Protein AF-A0A3B0IZT1-F1 (afdb_monomer_lite)

Foldseek 3Di:
DPQLCPVVVVLVVVVCCVVVPPPDPVVCPDVVNVVVVVVLSVQLVVLSVCDDSDPPDDCLVSQLSVQQVVCVVVVADAADPLVSSVQSVQLPPVGVPDCQPDPPHPLQVLLVVLQKGKDFDDKDWDWHHNDNFKIKIKIKTKIFIDRNVCRVDTPDIKIKMWIWMWGDDVPDNDIDIGPTDIAIGDDPSQQVRDDDPDGSRVVVVLVVVVLCVLVVDDDDHDDPDDDDDDHDDPPPPDDHDDPPVPPPDDD

Structure (mmCIF, N/CA/C/O backbone):
data_AF-A0A3B0IZT1-F1
#
_entry.id   AF-A0A3B0IZT1-F1
#
loop_
_atom_site.group_PDB
_atom_site.id
_atom_site.type_symbol
_atom_site.label_atom_id
_atom_site.label_alt_id
_atom_site.label_comp_id
_atom_site.label_asym_id
_atom_site.label_entity_id
_atom_site.label_seq_id
_atom_site.pdbx_PDB_ins_code
_atom_site.Cartn_x
_atom_site.Cartn_y
_atom_site.Cartn_z
_atom_site.occupancy
_atom_site.B_iso_or_equiv
_atom_site.auth_seq_id
_atom_site.auth_comp_id
_atom_site.auth_asym_id
_atom_site.auth_atom_id
_atom_site.pdbx_PDB_model_num
ATOM 1 N N . MET A 1 1 ? 5.686 -12.398 36.129 1.00 34.62 1 MET A N 1
ATOM 2 C CA . MET A 1 1 ? 5.227 -10.996 36.298 1.00 34.62 1 MET A CA 1
ATOM 3 C C . MET A 1 1 ? 6.168 -9.990 35.600 1.00 34.62 1 MET A C 1
ATOM 5 O O . MET A 1 1 ? 6.359 -8.896 36.107 1.00 34.62 1 MET A O 1
ATOM 9 N N . GLY A 1 2 ? 6.773 -10.337 34.448 1.00 36.88 2 GLY A N 1
ATOM 10 C CA . GLY A 1 2 ? 7.928 -9.601 33.891 1.00 36.88 2 GLY A CA 1
ATOM 11 C C . GLY A 1 2 ? 7.803 -9.082 32.452 1.00 36.88 2 GLY A C 1
ATOM 12 O O . GLY A 1 2 ? 8.697 -8.373 32.012 1.00 36.88 2 GLY A O 1
ATOM 13 N N . LEU A 1 3 ? 6.719 -9.386 31.731 1.00 36.53 3 LEU A N 1
ATOM 14 C CA . LEU A 1 3 ? 6.632 -9.121 30.284 1.00 36.53 3 LEU A CA 1
ATOM 15 C C . LEU A 1 3 ? 5.794 -7.891 29.898 1.00 36.53 3 LEU A C 1
ATOM 17 O O . LEU A 1 3 ? 6.127 -7.223 28.930 1.00 36.53 3 LEU A O 1
ATOM 21 N N . ILE A 1 4 ? 4.829 -7.480 30.737 1.00 41.94 4 ILE A N 1
ATOM 22 C CA . ILE A 1 4 ? 4.108 -6.185 30.610 1.00 41.94 4 ILE A CA 1
ATOM 23 C C . ILE A 1 4 ? 5.098 -4.997 30.562 1.00 41.94 4 ILE A C 1
ATOM 25 O O . ILE A 1 4 ? 4.792 -3.906 30.093 1.00 41.94 4 ILE A O 1
ATOM 29 N N . ASN A 1 5 ? 6.315 -5.224 31.056 1.00 51.00 5 ASN A N 1
ATOM 30 C CA . ASN A 1 5 ? 7.348 -4.230 31.260 1.00 51.00 5 ASN A CA 1
ATOM 31 C C . ASN A 1 5 ? 8.347 -4.117 30.092 1.00 51.00 5 ASN A C 1
ATOM 33 O O . ASN A 1 5 ? 9.283 -3.346 30.241 1.00 51.00 5 ASN A O 1
ATOM 37 N N . LYS A 1 6 ? 8.242 -4.885 28.993 1.00 54.09 6 LYS A N 1
ATOM 38 C CA . LYS A 1 6 ? 9.168 -4.770 27.840 1.00 54.09 6 LYS A CA 1
ATOM 39 C C . LYS A 1 6 ? 8.606 -3.824 26.774 1.00 54.09 6 LYS A C 1
ATOM 41 O O . LYS A 1 6 ? 9.246 -2.827 26.468 1.00 54.09 6 LYS A O 1
ATOM 46 N N . ASP A 1 7 ? 7.370 -4.040 26.338 1.00 55.50 7 ASP A N 1
ATOM 47 C CA . ASP A 1 7 ? 6.771 -3.260 25.242 1.00 55.50 7 ASP A CA 1
ATOM 48 C C . ASP A 1 7 ? 6.355 -1.852 25.679 1.00 55.50 7 ASP A C 1
ATOM 50 O O . ASP A 1 7 ? 6.573 -0.880 24.958 1.00 55.50 7 ASP A O 1
ATOM 54 N N . LYS A 1 8 ? 5.869 -1.703 26.921 1.00 58.97 8 LYS A N 1
ATOM 55 C CA . LYS A 1 8 ? 5.685 -0.380 27.532 1.00 58.97 8 LYS A CA 1
ATOM 56 C C . LYS A 1 8 ? 7.017 0.364 27.671 1.00 58.97 8 LYS A C 1
ATOM 58 O O . LYS A 1 8 ? 7.061 1.559 27.418 1.00 58.97 8 LYS A O 1
ATOM 63 N N . LYS A 1 9 ? 8.107 -0.339 28.012 1.00 63.09 9 LYS A N 1
ATOM 64 C CA . LYS A 1 9 ? 9.447 0.265 28.076 1.00 63.09 9 LYS A CA 1
ATOM 65 C C . LYS A 1 9 ? 9.971 0.663 26.704 1.00 63.09 9 LYS A C 1
ATOM 67 O O . LYS A 1 9 ? 10.661 1.669 26.637 1.00 63.09 9 LYS A O 1
ATOM 72 N N . GLU A 1 10 ? 9.664 -0.075 25.639 1.00 63.69 10 GLU A N 1
ATOM 73 C CA . GLU A 1 10 ? 10.002 0.344 24.273 1.00 63.69 10 GLU A CA 1
ATOM 74 C C . GLU A 1 10 ? 9.161 1.556 23.839 1.00 63.69 10 GLU A C 1
ATOM 76 O O . GLU A 1 10 ? 9.723 2.493 23.289 1.00 63.69 10 GLU A O 1
ATOM 81 N N . PHE A 1 11 ? 7.871 1.637 24.191 1.00 62.12 11 PHE A N 1
ATOM 82 C CA . PHE A 1 11 ? 7.070 2.861 23.998 1.00 62.12 11 PHE A CA 1
ATOM 83 C C . PHE A 1 11 ? 7.637 4.058 24.776 1.00 62.12 11 PHE A C 1
ATOM 85 O O . PHE A 1 11 ? 7.849 5.130 24.207 1.00 62.12 11 PHE A O 1
ATOM 92 N N . ASP A 1 12 ? 7.940 3.866 26.063 1.00 66.62 12 ASP A N 1
ATOM 93 C CA . ASP A 1 12 ? 8.546 4.882 26.929 1.00 66.62 12 ASP A CA 1
ATOM 94 C C . ASP A 1 12 ? 9.953 5.279 26.428 1.00 66.62 12 ASP A C 1
ATOM 96 O O . ASP A 1 12 ? 10.383 6.421 26.602 1.00 66.62 12 ASP A O 1
ATOM 100 N N . LYS A 1 13 ? 10.680 4.355 25.787 1.00 69.88 13 LYS A N 1
ATOM 101 C CA . LYS A 1 13 ? 11.996 4.587 25.182 1.00 69.88 13 LYS A CA 1
ATOM 102 C C . LYS A 1 13 ? 11.890 5.321 23.853 1.00 69.88 13 LYS A C 1
ATOM 104 O O . LYS A 1 13 ? 12.626 6.279 23.686 1.00 69.88 13 LYS A O 1
ATOM 109 N N . VAL A 1 14 ? 10.953 4.975 22.967 1.00 63.81 14 VAL A N 1
ATOM 110 C CA . VAL A 1 14 ? 10.639 5.756 21.756 1.00 63.81 14 VAL A CA 1
ATOM 111 C C . VAL A 1 14 ? 10.230 7.175 22.147 1.00 63.81 14 VAL A C 1
ATOM 113 O O . VAL A 1 14 ? 10.702 8.140 21.552 1.00 63.81 14 VAL A O 1
ATOM 116 N N . TRP A 1 15 ? 9.429 7.330 23.204 1.00 63.66 15 TRP A N 1
ATOM 117 C CA . TRP A 1 15 ? 9.089 8.632 23.772 1.00 63.66 15 TRP A CA 1
ATOM 118 C C . TRP A 1 15 ? 10.312 9.376 24.303 1.00 63.66 15 TRP A C 1
ATOM 120 O O . TRP A 1 15 ? 10.532 10.533 23.947 1.00 63.66 15 TRP A O 1
ATOM 130 N N . ALA A 1 16 ? 11.144 8.728 25.121 1.00 64.62 16 ALA A N 1
ATOM 131 C CA . ALA A 1 16 ? 12.368 9.327 25.640 1.00 64.62 16 ALA A CA 1
ATOM 132 C C . ALA A 1 16 ? 13.339 9.699 24.509 1.00 64.62 16 ALA A C 1
ATOM 134 O O . ALA A 1 16 ? 13.916 10.781 24.540 1.00 64.62 16 ALA A O 1
ATOM 135 N N . GLU A 1 17 ? 13.479 8.858 23.491 1.00 65.25 17 GLU A N 1
ATOM 136 C CA . GLU A 1 17 ? 14.324 9.094 22.330 1.00 65.25 17 GLU A CA 1
ATOM 137 C C . GLU A 1 17 ? 13.762 10.204 21.445 1.00 65.25 17 GLU A C 1
ATOM 139 O O . GLU A 1 17 ? 14.543 11.033 21.009 1.00 65.25 17 GLU A O 1
ATOM 144 N N . HIS A 1 18 ? 12.455 10.325 21.201 1.00 58.56 18 HIS A N 1
ATOM 145 C CA . HIS A 1 18 ? 11.918 11.410 20.365 1.00 58.56 18 HIS A CA 1
ATOM 146 C C . HIS A 1 18 ? 11.766 12.743 21.105 1.00 58.56 18 HIS A C 1
ATOM 148 O O . HIS A 1 18 ? 12.113 13.798 20.562 1.00 58.56 18 HIS A O 1
ATOM 154 N N . TYR A 1 19 ? 11.309 12.711 22.357 1.00 55.31 19 TYR A N 1
ATOM 155 C CA . TYR A 1 19 ? 11.142 13.905 23.181 1.00 55.31 19 TYR A CA 1
ATOM 156 C C . TYR A 1 19 ? 12.495 14.450 23.668 1.00 55.31 19 TYR A C 1
ATOM 158 O O . TYR A 1 19 ? 12.695 15.666 23.671 1.00 55.31 19 TYR A O 1
ATOM 166 N N . LYS A 1 20 ? 13.462 13.574 24.006 1.00 58.78 20 LYS A N 1
ATOM 167 C CA . LYS A 1 20 ? 14.782 13.962 24.543 1.00 58.78 20 LYS A CA 1
ATOM 168 C C . LYS A 1 20 ? 15.965 13.827 23.568 1.00 58.78 20 LYS A C 1
ATOM 170 O O . LYS A 1 20 ? 17.065 14.187 23.973 1.00 58.78 20 LYS A O 1
ATOM 175 N N . ASN A 1 21 ? 15.812 13.371 22.310 1.00 53.44 21 ASN A N 1
ATOM 176 C CA . ASN A 1 21 ? 16.967 13.333 21.386 1.00 53.44 21 ASN A CA 1
ATOM 177 C C . ASN A 1 21 ? 17.505 14.730 21.081 1.00 53.44 21 ASN A C 1
ATOM 179 O O . ASN A 1 21 ? 16.827 15.530 20.438 1.00 53.44 21 ASN A O 1
ATOM 183 N N . GLU A 1 22 ? 18.778 14.955 21.371 1.00 51.66 22 GLU A N 1
ATOM 184 C CA . GLU A 1 22 ? 19.560 16.100 20.886 1.00 51.66 22 GLU A CA 1
ATOM 185 C C . GLU A 1 22 ? 19.845 16.031 19.369 1.00 51.66 22 GLU A C 1
ATOM 187 O O . GLU A 1 22 ? 20.319 16.994 18.778 1.00 51.66 22 GLU A O 1
ATOM 192 N N . LYS A 1 23 ? 19.552 14.897 18.710 1.00 55.28 23 LYS A N 1
ATOM 193 C CA . LYS A 1 23 ? 19.867 14.656 17.287 1.00 55.28 23 LYS A CA 1
ATOM 194 C C . LYS A 1 23 ? 18.829 15.170 16.286 1.00 55.28 23 LYS A C 1
ATOM 196 O O . LYS A 1 23 ? 19.125 15.245 15.096 1.00 55.28 23 LYS A O 1
ATOM 201 N N . THR A 1 24 ? 17.609 15.490 16.719 1.00 55.47 24 THR A N 1
ATOM 202 C CA . THR A 1 24 ? 16.605 16.101 15.834 1.00 55.47 24 THR A CA 1
ATOM 203 C C . THR A 1 24 ? 16.850 17.609 15.798 1.00 55.47 24 THR A C 1
ATOM 205 O O . THR A 1 24 ? 16.783 18.224 16.860 1.00 55.47 24 THR A O 1
ATOM 208 N N . PRO A 1 25 ? 17.097 18.222 14.627 1.00 58.66 25 PRO A N 1
ATOM 209 C CA . PRO A 1 25 ? 17.360 19.655 14.546 1.00 58.66 25 PRO A CA 1
ATOM 210 C C . PRO A 1 25 ? 16.230 20.485 15.171 1.00 58.66 25 PRO A C 1
ATOM 212 O O . PRO A 1 25 ? 15.060 20.259 14.854 1.00 58.66 25 PRO A O 1
ATOM 215 N N . ASP A 1 26 ? 16.571 21.472 16.004 1.00 53.53 26 ASP A N 1
ATOM 216 C CA . ASP A 1 26 ? 15.606 22.279 16.774 1.00 53.53 26 ASP A CA 1
ATOM 217 C C . ASP A 1 26 ? 14.526 22.950 15.911 1.00 53.53 26 ASP A C 1
ATOM 219 O O . ASP A 1 26 ? 13.375 23.071 16.330 1.00 53.53 26 ASP A O 1
ATOM 223 N N . HIS A 1 27 ? 14.845 23.293 14.659 1.00 56.38 27 HIS A N 1
ATOM 224 C CA . HIS A 1 27 ? 13.892 23.880 13.712 1.00 56.38 27 HIS A CA 1
ATOM 225 C C . HIS A 1 27 ? 12.739 22.937 13.311 1.00 56.38 27 HIS A C 1
ATOM 227 O O . HIS A 1 27 ? 11.731 23.404 12.786 1.00 56.38 27 HIS A O 1
ATOM 233 N N . LYS A 1 28 ? 1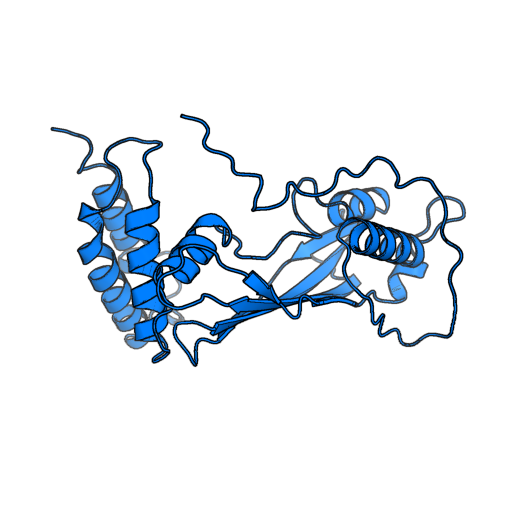2.861 21.622 13.557 1.00 54.84 28 LYS A N 1
ATOM 234 C CA . LYS A 1 28 ? 11.798 20.622 13.337 1.00 54.84 28 LYS A CA 1
ATOM 235 C C . LYS A 1 28 ? 10.978 20.320 14.598 1.00 54.84 28 LYS A C 1
ATOM 237 O O . LYS A 1 28 ? 9.949 19.661 14.504 1.00 54.84 28 LYS A O 1
ATOM 242 N N . LYS A 1 29 ? 11.396 20.813 15.768 1.00 61.22 29 LYS A N 1
ATOM 243 C CA . LYS A 1 29 ? 10.729 20.623 17.067 1.00 61.22 29 LYS A CA 1
ATOM 244 C C . LYS A 1 29 ? 9.992 21.891 17.505 1.00 61.22 29 LYS A C 1
ATOM 246 O O . LYS A 1 29 ? 10.163 22.349 18.636 1.00 61.22 29 LYS A O 1
ATOM 251 N N . ASN A 1 30 ? 9.184 22.469 16.616 1.00 67.06 30 ASN A N 1
ATOM 252 C CA . ASN A 1 30 ? 8.314 23.576 17.012 1.00 67.06 30 ASN A CA 1
ATOM 253 C C . ASN A 1 30 ? 7.279 23.098 18.057 1.00 67.06 30 ASN A C 1
ATOM 255 O O . ASN A 1 30 ? 7.006 21.900 18.184 1.00 67.06 30 ASN A O 1
ATOM 259 N N . ASP A 1 31 ? 6.709 24.024 18.827 1.00 70.12 31 ASP A N 1
ATOM 260 C CA . ASP A 1 31 ? 5.781 23.680 19.917 1.00 70.12 31 ASP A CA 1
ATOM 261 C C . ASP A 1 31 ? 4.555 22.897 19.420 1.00 70.12 31 ASP A C 1
ATOM 263 O O . ASP A 1 31 ? 4.026 22.035 20.121 1.00 70.12 31 ASP A O 1
ATOM 267 N N . GLN A 1 32 ? 4.151 23.127 18.167 1.00 71.81 32 GLN A N 1
ATOM 268 C CA . GLN A 1 32 ? 3.061 22.405 17.518 1.00 71.81 32 GLN A CA 1
ATOM 269 C C . GLN A 1 32 ? 3.404 20.930 17.255 1.00 71.81 32 GLN A C 1
ATOM 271 O O . GLN A 1 32 ? 2.561 20.065 17.483 1.00 71.81 32 GLN A O 1
ATOM 276 N N . TYR A 1 33 ? 4.625 20.624 16.810 1.00 69.00 33 TYR A N 1
ATOM 277 C CA . TYR A 1 33 ? 5.105 19.256 16.616 1.00 69.00 33 TYR A CA 1
ATOM 278 C C . TYR A 1 33 ? 5.144 18.505 17.946 1.00 69.00 33 TYR A C 1
ATOM 280 O O . TYR A 1 33 ? 4.611 17.402 18.039 1.00 69.00 33 TYR A O 1
ATOM 288 N N . LYS A 1 34 ? 5.712 19.122 18.993 1.00 68.94 34 LYS A N 1
ATOM 289 C CA . LYS A 1 34 ? 5.773 18.514 20.332 1.00 68.94 34 LYS A CA 1
ATOM 290 C C . LYS A 1 34 ? 4.378 18.203 20.863 1.00 68.94 34 LYS A C 1
ATOM 292 O O . LYS A 1 34 ? 4.144 17.086 21.307 1.00 68.94 34 LYS A O 1
ATOM 297 N N . LYS A 1 35 ? 3.451 19.156 20.739 1.00 75.88 35 LYS A N 1
ATOM 298 C CA . LYS A 1 35 ? 2.061 18.982 21.163 1.00 75.88 35 LYS A CA 1
ATOM 299 C C . LYS A 1 35 ? 1.364 17.847 20.405 1.00 75.88 35 LYS A C 1
ATOM 301 O O . LYS A 1 35 ? 0.764 16.986 21.036 1.00 75.88 35 LYS A O 1
ATOM 306 N N . LYS A 1 36 ? 1.490 17.793 19.073 1.00 73.88 36 LYS A N 1
ATOM 307 C CA . LYS A 1 36 ? 0.910 16.707 18.259 1.00 73.88 36 LYS A CA 1
ATOM 308 C C . LYS A 1 36 ? 1.500 15.341 18.610 1.00 73.88 36 LYS A C 1
ATOM 310 O O . LYS A 1 36 ? 0.770 14.358 18.698 1.00 73.88 36 LYS A O 1
ATOM 315 N N . PHE A 1 37 ? 2.812 15.278 18.822 1.00 72.44 37 PHE A N 1
ATOM 316 C CA . PHE A 1 37 ? 3.488 14.045 19.209 1.00 72.44 37 PHE A CA 1
ATOM 317 C C . PHE A 1 37 ? 3.056 13.573 20.606 1.00 72.44 37 PHE A C 1
ATOM 319 O O . PHE A 1 37 ? 2.808 12.388 20.805 1.00 72.44 37 PHE A O 1
ATOM 326 N N . GLU A 1 38 ? 2.903 14.496 21.558 1.00 76.62 38 GLU A N 1
ATOM 327 C CA . GLU A 1 38 ? 2.381 14.214 22.898 1.00 76.62 38 GLU A CA 1
ATOM 328 C C . GLU A 1 38 ? 0.932 13.727 22.879 1.00 76.62 38 GLU A C 1
ATOM 330 O O . GLU A 1 38 ? 0.605 12.744 23.541 1.00 76.62 38 GLU A O 1
ATOM 335 N N . GLU A 1 39 ? 0.070 14.356 22.082 1.00 78.75 39 GLU A N 1
ATOM 336 C CA . GLU A 1 39 ? -1.308 13.905 21.876 1.00 78.75 39 GLU A CA 1
ATOM 337 C C . GLU A 1 39 ? -1.353 12.481 21.307 1.00 78.75 39 GLU A C 1
ATOM 339 O O . GLU A 1 39 ? -2.084 11.637 21.830 1.00 78.75 39 GLU A O 1
ATOM 344 N N . PHE A 1 40 ? -0.537 12.189 20.289 1.00 73.62 40 PHE A N 1
ATOM 345 C CA . PHE A 1 40 ? -0.447 10.857 19.689 1.00 73.62 40 PHE A CA 1
ATOM 346 C C . PHE A 1 40 ? 0.066 9.808 20.686 1.00 73.62 40 PHE A C 1
ATOM 348 O O . PHE A 1 40 ? -0.532 8.742 20.838 1.00 73.62 40 PHE A O 1
ATOM 355 N N . TYR A 1 41 ? 1.127 10.123 21.431 1.00 75.44 41 TYR A N 1
ATOM 356 C CA . TYR A 1 41 ? 1.678 9.238 22.456 1.00 75.44 41 TYR A CA 1
ATOM 357 C C . TYR A 1 41 ? 0.680 8.943 23.581 1.00 75.44 41 TYR A C 1
ATOM 359 O O . TYR A 1 41 ? 0.473 7.788 23.962 1.00 75.44 41 TYR A O 1
ATOM 367 N N . ASN A 1 42 ? 0.015 9.977 24.099 1.00 80.44 42 ASN A N 1
ATOM 368 C CA . ASN A 1 42 ? -0.978 9.831 25.158 1.00 80.44 42 ASN A CA 1
ATOM 369 C C . ASN A 1 42 ? -2.201 9.030 24.692 1.00 80.44 42 ASN A C 1
ATOM 371 O O . ASN A 1 42 ? -2.796 8.315 25.494 1.00 80.44 42 ASN A O 1
ATOM 375 N N . ARG A 1 43 ? -2.575 9.106 23.408 1.00 79.12 43 ARG A N 1
ATOM 376 C CA . ARG A 1 43 ? -3.604 8.231 22.823 1.00 79.12 43 ARG A CA 1
ATOM 377 C C . ARG A 1 43 ? -3.118 6.786 22.729 1.00 79.12 43 ARG A C 1
ATOM 379 O O . ARG A 1 43 ? -3.762 5.907 23.291 1.00 79.12 43 ARG A O 1
ATOM 386 N N . GLY A 1 44 ? -1.950 6.539 22.132 1.00 75.06 44 GLY A N 1
ATOM 387 C CA . GLY A 1 44 ? -1.402 5.185 21.978 1.00 75.06 44 GLY A CA 1
ATOM 388 C C . GLY A 1 44 ? -1.167 4.460 23.309 1.00 75.06 44 GLY A C 1
ATOM 389 O O . GLY A 1 44 ? -1.465 3.272 23.444 1.00 75.06 44 GLY A O 1
ATOM 390 N N . THR A 1 45 ? -0.712 5.179 24.340 1.00 78.44 45 THR A N 1
ATOM 391 C CA . THR A 1 45 ? -0.469 4.597 25.670 1.00 78.44 45 THR A CA 1
ATOM 392 C C . THR A 1 45 ? -1.731 4.076 26.356 1.00 78.44 45 THR A C 1
ATOM 394 O O . THR A 1 45 ? -1.629 3.098 27.106 1.00 78.44 45 THR A O 1
ATOM 397 N N . LYS A 1 46 ? -2.920 4.629 26.063 1.00 83.94 46 LYS A N 1
ATOM 398 C CA . LYS A 1 46 ? -4.201 4.112 26.586 1.00 83.94 46 LYS A CA 1
ATOM 399 C C . LYS A 1 46 ? -4.420 2.650 26.210 1.00 83.94 46 LYS A C 1
ATOM 401 O O . LYS A 1 46 ? -4.930 1.883 27.023 1.00 83.94 46 LYS A O 1
ATOM 406 N N . TYR A 1 47 ? -3.970 2.251 25.025 1.00 85.75 47 TYR A N 1
ATOM 407 C CA . TYR A 1 47 ? -4.193 0.917 24.472 1.00 85.75 47 TYR A CA 1
ATOM 408 C C . TYR A 1 47 ? -3.049 -0.060 24.754 1.00 85.75 47 TYR A C 1
ATOM 410 O O . TYR A 1 47 ? -3.154 -1.231 24.416 1.00 85.75 47 TYR A O 1
ATOM 418 N N . THR A 1 48 ? -1.982 0.357 25.448 1.00 83.12 48 THR A N 1
ATO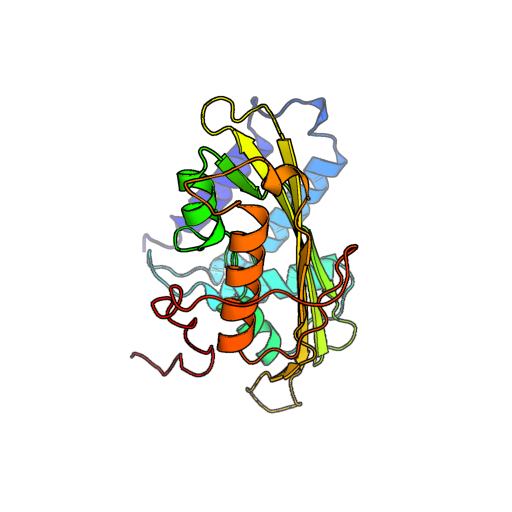M 419 C CA . THR A 1 48 ? -0.831 -0.523 25.760 1.00 83.12 48 THR A CA 1
ATOM 420 C C . THR A 1 48 ? -1.199 -1.781 26.549 1.00 83.12 48 THR A C 1
ATOM 422 O O . THR A 1 48 ? -0.475 -2.770 26.505 1.00 83.12 48 THR A O 1
ATOM 425 N N . HIS A 1 49 ? -2.333 -1.780 27.251 1.00 85.25 49 HIS A N 1
ATOM 426 C CA . HIS A 1 49 ? -2.859 -2.961 27.935 1.00 85.25 49 HIS A CA 1
ATOM 427 C C . HIS A 1 49 ? -3.338 -4.069 26.975 1.00 85.25 49 HIS A C 1
ATOM 429 O O . HIS A 1 49 ? -3.455 -5.215 27.408 1.00 85.25 49 HIS A O 1
ATOM 435 N N . LEU A 1 50 ? -3.593 -3.732 25.703 1.00 86.81 50 LEU A N 1
ATOM 436 C CA . LEU A 1 50 ? -3.930 -4.656 24.612 1.00 86.81 50 LEU A CA 1
ATOM 437 C C . LEU A 1 50 ? -2.689 -5.234 23.922 1.00 86.81 50 LEU A C 1
ATOM 439 O O . LEU A 1 50 ? -2.824 -6.100 23.060 1.00 86.81 50 LEU A O 1
ATOM 443 N N . LEU A 1 51 ? -1.486 -4.759 24.268 1.00 84.19 51 LEU A N 1
ATOM 444 C CA . LEU A 1 51 ? -0.261 -5.329 23.722 1.00 84.19 51 LEU A CA 1
ATOM 445 C C . LEU A 1 51 ? -0.094 -6.768 24.231 1.00 84.19 51 LEU A C 1
ATOM 447 O O . LEU A 1 51 ? -0.324 -7.044 25.419 1.00 84.19 51 LEU A O 1
ATOM 451 N N . PRO A 1 52 ? 0.307 -7.698 23.352 1.00 79.62 52 PRO A N 1
ATOM 452 C CA . PRO A 1 52 ? 0.576 -9.061 23.755 1.00 79.62 52 PRO A CA 1
ATOM 453 C C . PRO A 1 52 ? 1.680 -9.108 24.811 1.00 79.62 52 PRO A C 1
ATOM 455 O O . PRO A 1 52 ? 2.614 -8.315 24.830 1.00 79.62 52 PRO A O 1
ATOM 458 N N . LYS A 1 53 ? 1.582 -10.083 25.714 1.00 77.56 53 LYS A N 1
ATOM 459 C CA . LYS A 1 53 ? 2.599 -10.304 26.754 1.00 77.56 53 LYS A CA 1
ATOM 460 C C . LYS A 1 53 ? 3.755 -11.174 26.264 1.00 77.56 53 LYS A C 1
ATOM 462 O O . LYS A 1 53 ? 4.695 -11.393 27.017 1.00 77.56 53 LYS A O 1
ATOM 467 N N . GLU A 1 54 ? 3.669 -11.711 25.058 1.00 80.19 54 GLU A N 1
ATOM 468 C CA . GLU A 1 54 ? 4.636 -12.646 24.490 1.00 80.19 54 GLU A CA 1
ATOM 469 C C . GLU A 1 54 ? 5.248 -12.036 23.230 1.00 80.19 54 GLU A C 1
ATOM 471 O O . GLU A 1 54 ? 4.572 -11.310 22.508 1.00 80.19 54 GLU A O 1
ATOM 476 N N . GLU A 1 55 ? 6.517 -12.351 22.964 1.00 64.38 55 GLU A N 1
ATOM 477 C CA . GLU A 1 55 ? 7.343 -11.740 21.905 1.00 64.38 55 GLU A CA 1
ATOM 478 C C . GLU A 1 55 ? 6.811 -11.979 20.476 1.00 64.38 55 GLU A C 1
ATOM 480 O O . GLU A 1 55 ? 7.193 -11.263 19.560 1.00 64.38 55 GLU A O 1
ATOM 485 N N . ASN A 1 56 ? 5.872 -12.917 20.308 1.00 69.38 56 ASN A N 1
ATOM 486 C CA . ASN A 1 56 ? 5.153 -13.202 19.058 1.00 69.38 56 ASN A CA 1
ATOM 487 C C . ASN A 1 56 ? 3.626 -13.156 19.233 1.00 69.38 56 ASN A C 1
ATOM 489 O O . ASN A 1 56 ? 2.890 -13.819 18.502 1.00 69.38 56 ASN A O 1
ATOM 493 N N . GLY A 1 57 ? 3.130 -12.472 20.263 1.00 73.50 57 GLY A N 1
ATOM 494 C CA . GLY A 1 57 ? 1.701 -12.488 20.533 1.00 73.50 57 GLY A CA 1
ATOM 495 C C . GLY A 1 57 ? 0.899 -11.669 19.521 1.00 73.50 57 GLY A C 1
ATOM 496 O O . GLY A 1 57 ? 1.420 -10.893 18.723 1.00 73.50 57 GLY A O 1
ATOM 497 N N . ASN A 1 58 ? -0.413 -11.865 19.553 1.00 82.12 58 ASN A N 1
ATOM 498 C CA . ASN A 1 58 ? -1.318 -11.264 18.591 1.00 82.12 58 ASN A CA 1
ATOM 499 C C . ASN A 1 58 ? -1.528 -9.761 18.876 1.00 82.12 58 ASN A C 1
ATOM 501 O O . ASN A 1 58 ? -2.217 -9.397 19.829 1.00 82.12 58 ASN A O 1
ATOM 505 N N . TYR A 1 59 ? -0.973 -8.896 18.023 1.00 84.44 59 TYR A N 1
ATOM 506 C CA . TYR A 1 59 ? -1.131 -7.436 18.101 1.00 84.44 59 TYR A CA 1
ATOM 507 C C . TYR A 1 59 ? -2.454 -6.920 17.503 1.00 84.44 59 TYR A C 1
ATOM 509 O O . TYR A 1 59 ? -2.705 -5.717 17.562 1.00 84.44 59 TYR A O 1
ATOM 517 N N . ARG A 1 60 ? -3.319 -7.783 16.944 1.00 86.31 60 ARG A N 1
ATOM 518 C CA . ARG A 1 60 ? -4.525 -7.366 16.199 1.00 86.31 60 ARG A CA 1
ATOM 519 C C . ARG A 1 60 ? -5.453 -6.465 17.007 1.00 86.31 60 ARG A C 1
ATOM 521 O O . ARG A 1 60 ? -5.907 -5.453 16.489 1.00 86.31 60 ARG A O 1
ATOM 528 N N . GLN A 1 61 ? -5.710 -6.790 18.276 1.00 87.75 61 GLN A N 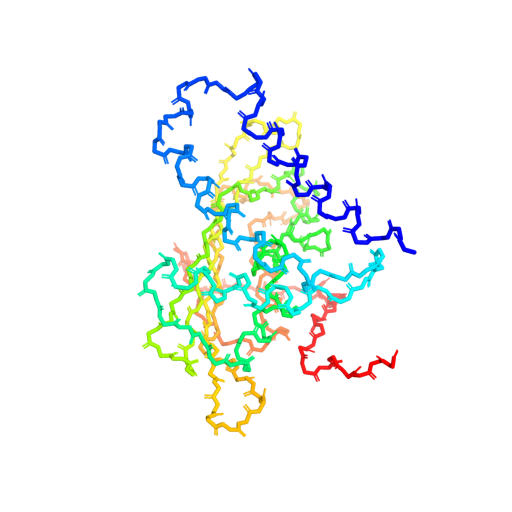1
ATOM 529 C CA . GLN A 1 61 ? -6.591 -5.976 19.126 1.00 87.75 61 GLN A CA 1
ATOM 530 C C . GLN A 1 61 ? -6.038 -4.565 19.336 1.00 87.75 61 GLN A C 1
ATOM 532 O O . GLN A 1 61 ? -6.771 -3.589 19.213 1.00 87.75 61 GLN A O 1
ATOM 537 N N . PHE A 1 62 ? -4.734 -4.454 19.597 1.00 87.56 62 PHE A N 1
ATOM 538 C CA . PHE A 1 62 ? -4.063 -3.164 19.696 1.00 87.56 62 PHE A CA 1
ATOM 539 C C . PHE A 1 62 ? -4.121 -2.400 18.365 1.00 87.56 62 PHE A C 1
ATOM 541 O O . PHE A 1 62 ? -4.484 -1.227 18.348 1.00 87.56 62 PHE A O 1
ATOM 548 N N . ALA A 1 63 ? -3.822 -3.069 17.247 1.00 86.44 63 ALA A N 1
ATOM 549 C CA . ALA A 1 63 ? -3.846 -2.462 15.920 1.00 86.44 63 ALA A CA 1
ATOM 550 C C . ALA A 1 63 ? -5.239 -1.929 15.548 1.00 86.44 63 ALA A C 1
ATOM 552 O O . ALA A 1 63 ? -5.336 -0.813 15.044 1.00 86.44 63 ALA A O 1
ATOM 553 N N . LYS A 1 64 ? -6.318 -2.663 15.859 1.00 90.56 64 LYS A N 1
ATOM 554 C CA . LYS A 1 64 ? -7.696 -2.197 15.632 1.00 90.56 64 LYS A CA 1
ATOM 555 C C . LYS A 1 64 ? -7.980 -0.869 16.325 1.00 90.56 64 LYS A C 1
ATOM 557 O O . LYS A 1 64 ? -8.495 0.042 15.687 1.00 90.56 64 LYS A O 1
ATOM 562 N N . GLU A 1 65 ? -7.627 -0.742 17.602 1.00 91.06 65 GLU A N 1
ATOM 563 C CA . GLU A 1 65 ? -7.842 0.505 18.346 1.00 91.06 65 GLU A CA 1
ATOM 564 C C . GLU A 1 65 ? -6.976 1.653 17.807 1.00 91.06 65 GLU A C 1
ATOM 566 O O . GLU A 1 65 ? -7.443 2.786 17.711 1.00 91.06 65 GLU A O 1
ATOM 571 N N . VAL A 1 66 ? -5.749 1.361 17.359 1.00 86.94 66 VAL A N 1
ATOM 572 C CA . VAL A 1 66 ? -4.909 2.352 16.670 1.00 86.94 66 VAL A CA 1
ATOM 573 C C . VAL A 1 66 ? -5.565 2.834 15.373 1.00 86.94 66 VAL A C 1
ATOM 575 O O . VAL A 1 66 ? -5.597 4.039 15.133 1.00 86.94 66 VAL A O 1
ATOM 578 N N . PHE A 1 67 ? -6.126 1.938 14.553 1.00 88.56 67 PHE A N 1
ATOM 579 C CA . PHE A 1 67 ? -6.855 2.337 13.345 1.00 88.56 67 PHE A CA 1
ATOM 580 C C . PHE A 1 67 ? -8.059 3.225 13.675 1.00 88.56 67 PHE A C 1
ATOM 582 O O . PHE A 1 67 ? -8.205 4.274 13.050 1.00 88.56 67 PHE A O 1
ATOM 589 N N . LYS A 1 68 ? -8.879 2.870 14.675 1.00 91.88 68 LYS A N 1
ATOM 590 C CA . LYS A 1 68 ? -10.023 3.698 15.108 1.00 91.88 68 LYS A CA 1
ATOM 591 C C . LYS A 1 68 ? -9.591 5.124 15.457 1.00 91.88 68 LYS A C 1
ATOM 593 O O . LYS A 1 68 ? -10.152 6.077 14.928 1.00 91.88 68 LYS A O 1
ATOM 598 N N . GLU A 1 69 ? -8.537 5.267 16.258 1.00 88.88 69 GLU A N 1
ATOM 599 C CA . GLU A 1 69 ? -7.983 6.576 16.631 1.00 88.88 69 GLU A CA 1
ATOM 600 C C . GLU A 1 69 ? -7.453 7.366 15.425 1.00 88.88 69 GLU A C 1
ATOM 602 O O . GLU A 1 69 ? -7.576 8.590 15.401 1.00 88.88 69 GLU A O 1
ATOM 607 N N . ILE A 1 70 ? -6.881 6.699 14.413 1.00 87.31 70 ILE A N 1
ATOM 608 C CA . ILE A 1 70 ? -6.440 7.354 13.169 1.00 87.31 70 ILE A CA 1
ATOM 609 C C . ILE A 1 70 ? -7.639 7.945 12.415 1.00 87.31 70 ILE A C 1
ATOM 611 O O . ILE A 1 70 ? -7.565 9.099 11.991 1.00 87.31 70 ILE A O 1
ATOM 615 N N . PHE A 1 71 ? -8.739 7.1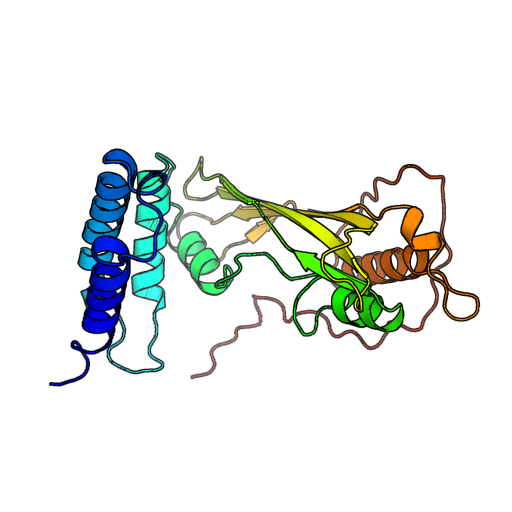96 12.274 1.00 90.50 71 PHE A N 1
ATOM 616 C CA . PHE A 1 71 ? -9.961 7.699 11.632 1.00 90.50 71 PHE A CA 1
ATOM 617 C C . PHE A 1 71 ? -10.578 8.857 12.420 1.00 90.50 71 PHE A C 1
ATOM 619 O O . PHE A 1 71 ? -10.861 9.904 11.841 1.00 90.50 71 PHE A O 1
ATOM 626 N N . GLU A 1 72 ? -10.706 8.716 13.741 1.00 90.00 72 GLU A N 1
ATOM 627 C CA . GLU A 1 72 ? -11.232 9.776 14.608 1.00 90.00 72 GLU A CA 1
ATOM 628 C C . GLU A 1 72 ? -10.371 11.046 14.560 1.00 90.00 72 GLU A C 1
ATOM 630 O O . GLU A 1 72 ? -10.901 12.154 14.497 1.00 90.00 72 GLU A O 1
ATOM 635 N N . TYR A 1 73 ? -9.041 10.906 14.560 1.00 85.88 73 TYR A N 1
ATOM 636 C CA . TYR A 1 73 ? -8.117 12.037 14.439 1.00 85.88 73 TYR A CA 1
ATOM 637 C C . TYR A 1 73 ? -8.233 12.744 13.085 1.00 85.88 73 TYR A C 1
ATOM 639 O O . TYR A 1 73 ? -8.070 13.961 13.011 1.00 85.88 73 TYR A O 1
ATOM 647 N N . ALA A 1 74 ? -8.509 11.988 12.022 1.00 87.12 74 ALA A N 1
ATOM 648 C CA . ALA A 1 74 ? -8.749 12.519 10.686 1.00 87.12 74 ALA A CA 1
ATOM 649 C C . ALA A 1 74 ? -10.169 13.091 10.502 1.00 87.12 74 ALA A C 1
ATOM 651 O O . ALA A 1 74 ? -10.491 13.523 9.397 1.00 87.12 74 ALA A O 1
ATOM 652 N N . GLU A 1 75 ? -11.003 13.089 11.551 1.00 89.62 75 GLU A N 1
ATOM 653 C CA . GLU A 1 75 ? -12.423 13.471 11.501 1.00 89.62 75 GLU A CA 1
ATOM 654 C C . GLU A 1 75 ? -13.229 12.650 10.470 1.00 89.62 75 GLU A C 1
ATOM 656 O O . GLU A 1 75 ? -14.244 13.103 9.942 1.00 89.62 75 GLU A O 1
ATOM 661 N N . ALA A 1 76 ? -12.776 11.424 10.189 1.00 89.69 76 ALA A N 1
ATOM 662 C CA . ALA A 1 76 ? -13.426 10.473 9.297 1.00 89.69 76 ALA A CA 1
ATOM 663 C C . ALA A 1 76 ? -14.346 9.524 10.079 1.00 89.69 76 ALA A C 1
ATOM 665 O O . ALA A 1 76 ? -14.229 9.375 11.299 1.00 89.69 76 ALA A O 1
ATOM 666 N N . GLN A 1 77 ? -15.256 8.842 9.379 1.00 91.94 77 GLN A N 1
ATOM 667 C CA . GLN A 1 77 ? -16.016 7.772 10.014 1.00 91.94 77 GLN A CA 1
ATOM 668 C C . GLN A 1 77 ? -15.111 6.582 10.340 1.00 91.94 77 GLN A C 1
ATOM 670 O O . GLN A 1 77 ? -14.179 6.256 9.603 1.00 91.94 77 GLN A O 1
ATOM 675 N N . VAL A 1 78 ? -15.406 5.908 11.448 1.00 93.50 78 VAL A N 1
ATOM 676 C CA . VAL A 1 78 ? -14.712 4.681 11.839 1.00 93.50 78 VAL A CA 1
ATOM 677 C C . VAL A 1 78 ? -15.326 3.508 11.066 1.00 93.50 78 VAL A C 1
ATOM 679 O O . VAL A 1 78 ? -16.533 3.291 11.187 1.00 93.50 78 VAL A O 1
ATOM 682 N N . PRO A 1 79 ? -14.541 2.734 10.292 1.00 93.19 79 PRO A N 1
ATOM 683 C CA . PRO A 1 79 ? -15.060 1.571 9.581 1.00 93.19 79 PRO A CA 1
ATOM 684 C C . PRO A 1 79 ? -15.693 0.534 10.517 1.00 93.19 79 PRO A C 1
ATOM 686 O O . PRO A 1 79 ? -15.377 0.461 11.705 1.00 93.19 79 PRO A O 1
ATOM 689 N N . SER A 1 80 ? -16.564 -0.305 9.961 1.00 92.38 80 SER A N 1
ATOM 690 C CA . SER A 1 80 ? -17.130 -1.470 10.641 1.00 92.38 80 SER A CA 1
ATOM 691 C C . SER A 1 80 ? -16.039 -2.427 11.118 1.00 92.38 80 SER A C 1
ATOM 693 O O . SER A 1 80 ? -14.939 -2.471 10.562 1.00 92.38 80 SER A O 1
ATOM 695 N N . ASP A 1 81 ? -16.352 -3.234 12.133 1.00 90.88 81 ASP A N 1
ATOM 696 C CA . ASP A 1 81 ? -15.389 -4.171 12.719 1.00 90.88 81 ASP A CA 1
ATOM 697 C C . ASP A 1 81 ? -14.819 -5.168 11.694 1.00 90.88 81 ASP A C 1
ATOM 699 O O . ASP A 1 81 ? -13.637 -5.512 11.793 1.00 90.88 81 ASP A O 1
ATOM 703 N N . SER A 1 82 ? -15.615 -5.582 10.698 1.00 90.88 82 SER A N 1
ATOM 704 C CA . SER A 1 82 ? -15.173 -6.453 9.599 1.00 90.88 82 SER A CA 1
ATOM 705 C C . SER A 1 82 ? -14.121 -5.756 8.730 1.00 90.88 82 SER A C 1
ATOM 707 O O . SER A 1 82 ? -13.059 -6.314 8.471 1.00 90.88 82 SER A O 1
ATOM 709 N N . ILE A 1 83 ? -14.354 -4.493 8.344 1.00 91.69 83 ILE A N 1
ATOM 710 C CA . ILE A 1 83 ? -13.377 -3.721 7.559 1.00 91.69 83 ILE A CA 1
ATOM 711 C C . ILE A 1 83 ? -12.128 -3.412 8.391 1.00 91.69 83 ILE A C 1
ATOM 713 O O . ILE A 1 83 ? -11.018 -3.485 7.872 1.00 91.69 83 ILE A O 1
ATOM 717 N N . LEU A 1 84 ? -12.271 -3.111 9.684 1.00 92.00 84 LEU A N 1
ATOM 718 C CA . LEU A 1 84 ? -11.120 -2.923 10.571 1.00 92.00 84 LEU A CA 1
ATOM 719 C C . LEU A 1 84 ? -10.271 -4.196 10.690 1.00 92.00 84 LEU A C 1
ATOM 721 O O . LEU A 1 84 ? -9.048 -4.094 10.723 1.00 92.00 84 LEU A O 1
ATOM 725 N N . GLU A 1 85 ? -10.882 -5.384 10.749 1.00 89.12 85 GLU A N 1
ATOM 726 C CA . GLU A 1 85 ? -10.139 -6.654 10.709 1.00 89.12 85 GLU A CA 1
ATOM 727 C C . GLU A 1 85 ? -9.404 -6.837 9.377 1.00 89.12 85 GLU A C 1
ATOM 729 O O . GLU A 1 85 ? -8.235 -7.225 9.385 1.00 89.12 85 GLU A O 1
ATOM 734 N N . GLU A 1 86 ? -10.042 -6.494 8.256 1.00 89.50 86 GLU A N 1
ATOM 735 C CA . GLU A 1 86 ? -9.429 -6.594 6.928 1.00 89.50 86 GLU A CA 1
ATOM 736 C C . GLU A 1 86 ? -8.228 -5.652 6.781 1.00 89.50 86 GLU A C 1
ATOM 738 O O . GLU A 1 86 ? -7.167 -6.062 6.300 1.00 89.50 86 GLU A O 1
ATOM 743 N N . LEU A 1 87 ? -8.367 -4.404 7.248 1.00 89.38 87 LEU A N 1
ATOM 744 C CA . LEU A 1 87 ? -7.276 -3.432 7.306 1.00 89.38 87 LEU A CA 1
ATOM 745 C C . LEU A 1 87 ? -6.144 -3.958 8.193 1.00 89.38 87 LEU A C 1
ATOM 747 O O . LEU A 1 87 ? -5.004 -3.996 7.757 1.00 89.38 87 LEU A O 1
ATOM 751 N N . VAL A 1 88 ? -6.431 -4.421 9.410 1.00 87.56 88 VAL A N 1
ATOM 752 C CA . VAL A 1 88 ? -5.396 -4.929 10.328 1.00 87.56 88 VAL A CA 1
ATOM 753 C C . VAL A 1 88 ? -4.685 -6.171 9.783 1.00 87.56 88 VAL A C 1
ATOM 755 O O . VAL A 1 88 ? -3.494 -6.353 10.036 1.00 87.56 88 VAL A O 1
ATOM 758 N N . THR A 1 89 ? -5.395 -7.025 9.050 1.00 83.38 89 THR A N 1
ATOM 759 C CA . THR A 1 89 ? -4.836 -8.260 8.493 1.00 83.38 89 THR A CA 1
ATOM 760 C C . THR A 1 89 ? -3.974 -7.993 7.264 1.00 83.38 89 THR A C 1
ATOM 762 O O . THR A 1 89 ? -2.880 -8.546 7.163 1.00 83.38 89 THR A O 1
ATOM 765 N N . ASN A 1 90 ? -4.431 -7.132 6.351 1.00 78.94 90 ASN A N 1
ATOM 766 C CA . ASN A 1 90 ? -3.817 -6.991 5.027 1.00 78.94 90 ASN A CA 1
ATOM 767 C C . ASN A 1 90 ? -3.024 -5.692 4.833 1.00 78.94 90 ASN A C 1
ATOM 769 O O . ASN A 1 90 ? -2.136 -5.640 3.983 1.00 78.94 90 ASN A O 1
ATOM 773 N N . CYS A 1 91 ? -3.302 -4.642 5.609 1.00 77.31 91 CYS A N 1
ATOM 774 C CA . CYS A 1 91 ? -2.482 -3.433 5.632 1.00 77.31 91 CYS A CA 1
ATOM 775 C C . CYS A 1 91 ? -1.247 -3.712 6.500 1.00 77.31 91 CYS A C 1
ATOM 777 O O . CYS A 1 91 ? -1.271 -3.552 7.721 1.00 77.31 91 CYS A O 1
ATOM 779 N N . ASN A 1 92 ? -0.161 -4.172 5.875 1.00 67.38 92 ASN A N 1
ATOM 780 C CA . ASN A 1 92 ? 1.089 -4.452 6.582 1.00 67.38 92 ASN A CA 1
ATOM 781 C C . ASN A 1 92 ? 1.815 -3.145 6.993 1.00 67.38 92 ASN A C 1
ATOM 783 O O . ASN A 1 92 ? 1.296 -2.042 6.824 1.00 67.38 92 ASN A O 1
ATOM 787 N N . GLN A 1 93 ? 3.039 -3.241 7.527 1.00 58.44 93 GLN A N 1
ATOM 788 C CA . GLN A 1 93 ? 3.825 -2.068 7.954 1.00 58.44 93 GLN A CA 1
ATOM 789 C C . GLN A 1 93 ? 4.161 -1.078 6.818 1.00 58.44 93 GLN A C 1
ATOM 791 O O . GLN A 1 93 ? 4.411 0.092 7.092 1.00 58.44 93 GLN A O 1
ATOM 796 N N . ALA A 1 94 ? 4.163 -1.530 5.562 1.00 60.53 94 ALA A N 1
ATOM 797 C CA . ALA A 1 94 ? 4.290 -0.703 4.362 1.00 60.53 94 ALA A CA 1
ATOM 798 C C . ALA A 1 94 ? 2.920 -0.332 3.749 1.00 60.53 94 ALA A C 1
ATOM 800 O O . ALA A 1 94 ? 2.850 0.308 2.705 1.00 60.53 94 ALA A O 1
ATOM 801 N N . GLY A 1 95 ? 1.817 -0.732 4.380 1.00 71.88 95 GLY A N 1
ATOM 802 C CA . GLY A 1 95 ? 0.464 -0.579 3.865 1.00 71.88 95 GLY A CA 1
ATOM 803 C C . GLY A 1 95 ? 0.162 -1.517 2.698 1.00 71.88 95 GLY A C 1
ATOM 804 O O . GLY A 1 95 ? 0.528 -2.689 2.722 1.00 71.88 95 GLY A O 1
ATOM 805 N N . TYR A 1 96 ? -0.505 -0.998 1.664 1.00 71.75 96 TYR A N 1
ATOM 806 C CA . TYR A 1 96 ? -0.764 -1.728 0.411 1.00 71.75 96 TYR A CA 1
ATOM 807 C C . TYR A 1 96 ? 0.339 -1.511 -0.643 1.00 71.75 96 TYR A C 1
ATOM 809 O O . TYR A 1 96 ? 0.126 -1.711 -1.839 1.00 71.75 96 TYR A O 1
ATOM 817 N N . VAL A 1 97 ? 1.514 -1.065 -0.200 1.00 70.12 97 VAL A N 1
ATOM 818 C CA . VAL A 1 97 ? 2.700 -0.846 -1.032 1.00 70.12 97 VAL A CA 1
ATOM 819 C C . VAL A 1 97 ? 3.443 -2.160 -1.230 1.00 70.12 97 VAL A C 1
ATOM 821 O O . VAL A 1 97 ? 3.435 -3.036 -0.365 1.00 70.12 97 VAL A O 1
ATOM 824 N N . GLY A 1 98 ? 4.116 -2.303 -2.371 1.00 64.19 98 GLY A N 1
ATOM 825 C CA . GLY A 1 98 ? 4.980 -3.453 -2.623 1.00 64.19 98 GLY A CA 1
ATOM 826 C C . GLY A 1 98 ? 4.466 -4.587 -3.521 1.00 64.19 98 GLY A C 1
ATOM 827 O O . GLY A 1 98 ? 5.315 -5.424 -3.834 1.00 64.19 98 GLY A O 1
ATOM 828 N N . PRO A 1 99 ? 3.217 -4.640 -4.048 1.00 64.81 99 PRO A N 1
ATOM 829 C CA . PRO A 1 99 ? 2.842 -5.663 -5.037 1.00 64.81 99 PRO A CA 1
ATOM 830 C C . PRO A 1 99 ? 3.795 -5.743 -6.242 1.00 64.81 99 PRO A C 1
ATOM 832 O O . PRO A 1 99 ? 3.973 -6.806 -6.829 1.00 64.81 99 PRO A O 1
ATOM 835 N N . LEU A 1 100 ? 4.431 -4.621 -6.598 1.00 66.75 100 LEU A N 1
ATOM 836 C CA . LEU A 1 100 ? 5.409 -4.539 -7.685 1.00 66.75 100 LEU A CA 1
ATOM 837 C C . LEU A 1 100 ? 6.874 -4.484 -7.203 1.00 66.75 100 LEU A C 1
ATOM 839 O O . LEU A 1 100 ? 7.773 -4.828 -7.970 1.00 66.75 100 LEU A O 1
ATOM 843 N N . MET A 1 101 ? 7.109 -4.066 -5.953 1.00 67.81 101 MET A N 1
ATOM 844 C CA . MET A 1 101 ? 8.416 -3.625 -5.429 1.00 67.81 101 MET A CA 1
ATOM 845 C C . MET A 1 101 ? 8.955 -4.436 -4.237 1.00 67.81 101 MET A C 1
ATOM 847 O O . MET A 1 101 ? 10.061 -4.152 -3.779 1.00 67.81 101 MET A O 1
ATOM 851 N N . GLY A 1 102 ? 8.217 -5.426 -3.717 1.00 61.22 102 GLY A N 1
ATOM 852 C CA . GLY A 1 102 ? 8.678 -6.275 -2.608 1.00 61.22 102 GLY A CA 1
ATOM 853 C C . GLY A 1 102 ? 10.025 -6.968 -2.880 1.00 61.22 102 GLY A C 1
ATOM 854 O O . GLY A 1 102 ? 10.518 -6.971 -4.006 1.00 61.22 102 GLY A O 1
ATOM 855 N N . ASN A 1 103 ? 10.637 -7.587 -1.864 1.00 47.31 103 ASN A N 1
ATOM 856 C CA . ASN A 1 103 ? 11.927 -8.285 -2.029 1.00 47.31 103 ASN A CA 1
ATOM 857 C C . ASN A 1 103 ? 11.853 -9.467 -3.020 1.00 47.31 103 ASN A C 1
ATOM 859 O O . ASN A 1 103 ? 12.822 -9.718 -3.730 1.00 47.31 103 ASN A O 1
ATOM 863 N N . ASP A 1 104 ? 10.685 -10.109 -3.133 1.00 49.91 104 ASP A N 1
ATOM 864 C CA . ASP A 1 104 ? 10.347 -11.078 -4.193 1.00 49.91 104 ASP A CA 1
ATOM 865 C C . ASP A 1 104 ? 9.594 -10.424 -5.372 1.00 49.91 104 ASP A C 1
ATOM 867 O O . ASP A 1 104 ? 9.124 -11.081 -6.303 1.00 49.91 104 ASP A O 1
ATOM 871 N N . GLY A 1 105 ? 9.471 -9.099 -5.328 1.00 59.12 105 GLY A N 1
ATOM 872 C CA . GLY A 1 105 ? 8.885 -8.255 -6.351 1.00 59.12 105 GLY A CA 1
ATOM 873 C C . GLY A 1 105 ? 9.720 -8.309 -7.621 1.00 59.12 105 GLY A C 1
ATOM 874 O O . GLY A 1 105 ? 10.938 -8.098 -7.652 1.00 59.12 105 GLY A O 1
ATOM 875 N N . SER A 1 106 ? 9.037 -8.607 -8.712 1.00 65.12 106 SER A N 1
ATOM 876 C CA . SER A 1 106 ? 9.649 -8.797 -10.018 1.00 65.12 106 SER A CA 1
ATOM 877 C C . SER A 1 106 ? 10.357 -7.557 -10.557 1.00 65.12 106 SER A C 1
ATOM 879 O O . SER A 1 106 ? 11.362 -7.720 -11.245 1.00 65.12 106 SER A O 1
ATOM 881 N N . LEU A 1 107 ? 9.874 -6.337 -10.271 1.00 75.62 107 LEU A N 1
ATOM 882 C CA . LEU A 1 107 ? 10.466 -5.119 -10.827 1.00 75.62 107 LEU A CA 1
ATOM 883 C C . LEU A 1 107 ? 11.851 -4.877 -10.245 1.00 75.62 107 LEU A C 1
ATOM 885 O O . LEU A 1 107 ? 12.764 -4.586 -11.010 1.00 75.62 107 LEU A O 1
ATOM 889 N N . THR A 1 108 ? 12.031 -5.098 -8.942 1.00 75.88 108 THR A N 1
ATOM 890 C CA . THR A 1 108 ? 13.337 -5.031 -8.274 1.00 75.88 108 THR A CA 1
ATOM 891 C C . THR A 1 108 ? 14.318 -6.025 -8.897 1.00 75.88 108 THR A C 1
ATOM 893 O O . THR A 1 108 ? 15.446 -5.680 -9.245 1.00 75.88 108 THR A O 1
ATOM 896 N N . THR A 1 109 ? 13.877 -7.266 -9.121 1.00 78.00 109 THR A N 1
ATOM 897 C CA . THR A 1 109 ? 14.725 -8.304 -9.728 1.00 78.00 109 THR A CA 1
ATOM 898 C C . THR A 1 109 ? 15.065 -7.997 -11.189 1.00 78.00 109 THR A C 1
ATOM 900 O O . THR A 1 109 ? 16.194 -8.219 -11.631 1.00 78.00 109 THR A O 1
ATOM 903 N N . ILE A 1 110 ? 14.096 -7.506 -11.964 1.00 83.19 110 ILE A N 1
ATOM 904 C CA . ILE A 1 110 ? 14.291 -7.138 -13.368 1.00 83.19 110 ILE A CA 1
ATOM 905 C C . ILE A 1 110 ? 15.226 -5.930 -13.465 1.00 83.19 110 ILE A C 1
ATOM 907 O O . ILE A 1 110 ? 16.178 -5.990 -14.238 1.00 83.19 110 ILE A O 1
ATOM 911 N N . SER A 1 111 ? 15.016 -4.872 -12.677 1.00 85.44 111 SER A N 1
ATOM 912 C CA . SER A 1 111 ? 15.814 -3.642 -12.751 1.00 85.44 111 SER A CA 1
ATOM 913 C C . SER A 1 111 ? 17.291 -3.906 -12.457 1.00 85.44 111 SER A C 1
ATOM 915 O O . SER A 1 111 ? 18.159 -3.416 -13.181 1.00 85.44 111 SER A O 1
ATOM 917 N N . LEU A 1 112 ? 17.584 -4.748 -11.457 1.00 85.69 112 LEU A N 1
ATOM 918 C CA . LEU A 1 112 ? 18.956 -5.073 -11.060 1.00 85.69 112 LEU A CA 1
ATOM 919 C C . LEU A 1 112 ? 19.759 -5.713 -12.197 1.00 85.69 112 LEU A C 1
ATOM 921 O O . LEU A 1 112 ? 20.941 -5.409 -12.348 1.00 85.69 112 LEU A O 1
ATOM 925 N N . LYS A 1 113 ? 19.123 -6.538 -13.043 1.00 86.62 113 LYS A N 1
ATOM 926 C CA . LYS A 1 113 ? 19.782 -7.130 -14.223 1.00 86.62 113 LYS A CA 1
ATOM 927 C C . LYS A 1 113 ? 20.275 -6.066 -15.200 1.00 86.62 113 LYS A C 1
ATOM 929 O O . LYS A 1 113 ? 21.305 -6.264 -15.830 1.00 86.62 113 LYS A O 1
ATOM 934 N N . TYR A 1 114 ? 19.564 -4.946 -15.287 1.00 89.56 114 TYR A N 1
ATOM 935 C CA . TYR A 1 114 ? 19.881 -3.804 -16.144 1.00 89.56 114 TYR A CA 1
ATOM 936 C C . TYR A 1 114 ? 20.781 -2.765 -15.456 1.00 89.56 114 TYR A C 1
ATOM 938 O O . TYR A 1 114 ? 20.932 -1.657 -15.963 1.00 89.56 114 TYR A O 1
ATOM 946 N N . GLY A 1 115 ? 21.378 -3.100 -14.305 1.00 89.00 115 GLY A N 1
ATOM 947 C CA . GLY A 1 115 ? 22.228 -2.178 -13.550 1.00 89.00 115 GLY A CA 1
ATOM 948 C C . GLY A 1 115 ? 21.451 -1.037 -12.890 1.00 89.00 115 GLY A C 1
ATOM 949 O O . GLY A 1 115 ? 22.045 -0.005 -12.576 1.00 89.00 115 GLY A O 1
ATOM 950 N N . LEU A 1 116 ? 20.139 -1.213 -12.687 1.00 90.62 116 LEU A N 1
ATOM 951 C CA . LEU A 1 116 ? 19.258 -0.218 -12.083 1.00 90.62 116 LEU A CA 1
ATOM 952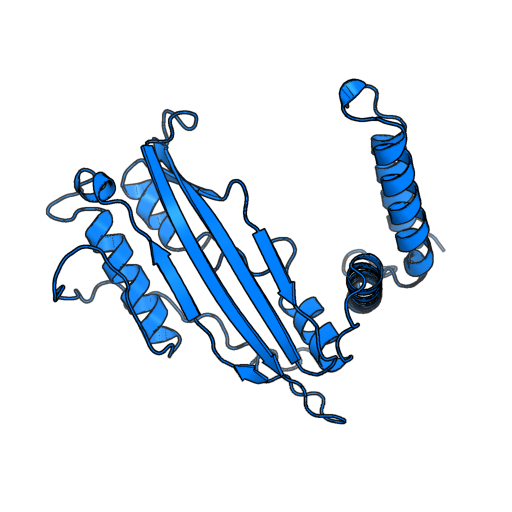 C C . LEU A 1 116 ? 18.708 -0.676 -10.727 1.00 90.62 116 LEU A C 1
ATOM 954 O O . LEU A 1 116 ? 18.329 -1.832 -10.531 1.00 90.62 116 LEU A O 1
ATOM 958 N N . SER A 1 117 ? 18.579 0.274 -9.808 1.00 88.50 117 SER A N 1
ATOM 959 C CA . SER A 1 117 ? 17.881 0.122 -8.536 1.00 88.50 117 SER A CA 1
ATOM 960 C C . SER A 1 117 ? 16.592 0.927 -8.595 1.00 88.50 117 SER A C 1
ATOM 962 O O . SER A 1 117 ? 16.624 2.142 -8.784 1.00 88.50 117 SER A O 1
ATOM 964 N N . PHE A 1 118 ? 15.458 0.246 -8.448 1.00 87.69 118 PHE A N 1
ATOM 965 C CA . PHE A 1 118 ? 14.165 0.900 -8.291 1.00 87.69 118 PHE A CA 1
ATOM 966 C C . PHE A 1 118 ? 13.888 1.098 -6.804 1.00 87.69 118 PHE A C 1
ATOM 968 O O . PHE A 1 118 ? 14.111 0.189 -6.002 1.00 87.69 118 PHE A O 1
ATOM 975 N N . ARG A 1 119 ? 13.445 2.295 -6.423 1.00 81.56 119 ARG A N 1
ATOM 976 C CA . ARG A 1 119 ? 13.210 2.663 -5.024 1.00 81.56 119 ARG A CA 1
ATOM 977 C C . ARG A 1 119 ? 11.906 3.428 -4.901 1.00 81.56 119 ARG A C 1
ATOM 979 O O . ARG A 1 119 ? 11.724 4.438 -5.573 1.00 81.56 119 ARG A O 1
ATOM 986 N N . SER A 1 120 ? 11.030 2.972 -4.013 1.00 78.25 120 SER A N 1
ATOM 987 C CA . SER A 1 120 ? 9.924 3.801 -3.540 1.00 78.25 120 SER A CA 1
ATOM 988 C C . SER A 1 120 ? 10.476 4.807 -2.536 1.00 78.25 120 SER A C 1
ATOM 990 O O . SER A 1 120 ? 11.129 4.408 -1.571 1.00 78.25 120 SER A O 1
ATOM 992 N N . ILE A 1 121 ? 10.232 6.096 -2.772 1.00 69.94 121 ILE A N 1
ATOM 993 C CA . ILE A 1 121 ? 10.706 7.171 -1.887 1.00 69.94 121 ILE A CA 1
ATOM 994 C C . ILE A 1 121 ? 9.560 7.661 -1.002 1.00 69.94 121 ILE A C 1
ATOM 996 O O . ILE A 1 121 ? 9.642 7.529 0.214 1.00 69.94 121 ILE A O 1
ATOM 1000 N N . ASP A 1 122 ? 8.475 8.143 -1.612 1.00 78.88 122 ASP A N 1
ATOM 1001 C CA . ASP A 1 122 ? 7.367 8.797 -0.909 1.00 78.88 122 ASP A CA 1
ATOM 1002 C C . ASP A 1 122 ? 6.024 8.319 -1.469 1.00 78.88 122 ASP A C 1
ATOM 1004 O O . ASP A 1 122 ? 5.463 8.924 -2.385 1.00 78.88 122 ASP A O 1
ATOM 1008 N N . TYR A 1 123 ? 5.500 7.218 -0.935 1.00 84.38 123 TYR A N 1
ATOM 1009 C CA . TYR A 1 123 ? 4.154 6.776 -1.281 1.00 84.38 123 TYR A CA 1
ATOM 1010 C C . TYR A 1 123 ? 3.106 7.468 -0.410 1.00 84.38 123 TYR A C 1
ATOM 1012 O O . TYR A 1 123 ? 3.344 7.825 0.744 1.00 84.38 123 TYR A O 1
ATOM 1020 N N . ILE A 1 124 ? 1.911 7.630 -0.968 1.00 86.50 124 ILE A N 1
ATOM 1021 C CA . ILE A 1 124 ? 0.758 8.194 -0.274 1.00 86.50 124 ILE A CA 1
ATOM 1022 C C . ILE A 1 124 ? -0.363 7.166 -0.303 1.00 86.50 124 ILE A C 1
ATOM 1024 O O . ILE A 1 124 ? -0.740 6.681 -1.370 1.00 86.50 124 ILE A O 1
ATOM 1028 N N . ILE A 1 125 ? -0.908 6.865 0.874 1.00 88.44 125 ILE A N 1
ATOM 1029 C CA . ILE A 1 125 ? -2.106 6.044 1.037 1.00 88.44 125 ILE A CA 1
ATOM 1030 C C . ILE A 1 125 ? -3.240 6.970 1.466 1.00 88.44 125 ILE A C 1
ATOM 1032 O O . ILE A 1 125 ? -3.164 7.630 2.500 1.00 88.44 125 ILE A O 1
ATOM 1036 N N . HIS A 1 126 ? -4.294 7.008 0.664 1.00 90.50 126 HIS A N 1
ATOM 1037 C CA . HIS A 1 126 ? -5.556 7.643 0.996 1.00 90.50 126 HIS A CA 1
ATOM 1038 C C . HIS A 1 126 ? -6.565 6.559 1.344 1.00 90.50 126 HIS A C 1
ATOM 1040 O O . HIS A 1 126 ? -6.830 5.674 0.533 1.00 90.50 126 HIS A O 1
ATOM 1046 N N . ILE A 1 127 ? -7.131 6.651 2.542 1.00 91.44 127 ILE A N 1
ATOM 1047 C CA . ILE A 1 127 ? -8.225 5.796 2.992 1.00 91.44 127 ILE A CA 1
ATOM 1048 C C . ILE A 1 127 ? -9.414 6.717 3.224 1.00 91.44 127 ILE A C 1
ATOM 1050 O O . ILE A 1 127 ? -9.394 7.529 4.147 1.00 91.44 127 ILE A O 1
ATOM 1054 N N . ASN A 1 128 ? -10.414 6.632 2.353 1.00 92.06 128 ASN A N 1
ATOM 1055 C CA . ASN A 1 128 ? -11.648 7.387 2.489 1.00 92.06 128 ASN A CA 1
ATOM 1056 C C . ASN A 1 128 ? -12.729 6.506 3.124 1.00 92.06 128 ASN A C 1
ATOM 1058 O O . ASN A 1 128 ? -13.095 5.469 2.568 1.00 92.06 128 ASN A O 1
ATOM 1062 N N . CYS A 1 129 ? -13.243 6.947 4.268 1.00 91.25 129 CYS A N 1
ATOM 1063 C CA . CYS A 1 129 ? -14.326 6.305 4.997 1.00 91.25 129 CYS A CA 1
ATOM 1064 C C . CYS A 1 129 ? -15.437 7.333 5.246 1.00 91.25 129 CYS A C 1
ATOM 1066 O O . CYS A 1 129 ? -15.505 7.964 6.301 1.00 91.25 129 CYS A O 1
ATOM 1068 N N . ASP A 1 130 ? -16.294 7.510 4.241 1.00 84.62 130 ASP A N 1
ATOM 1069 C CA . ASP A 1 130 ? -17.520 8.315 4.346 1.00 84.62 130 ASP A CA 1
ATOM 1070 C C . ASP A 1 130 ? -18.702 7.496 4.901 1.00 84.62 130 ASP A C 1
ATOM 1072 O O . ASP A 1 130 ? -19.729 8.048 5.298 1.00 84.62 130 ASP A O 1
ATOM 1076 N N . ASN A 1 131 ? -18.567 6.167 4.897 1.00 87.94 131 ASN A N 1
ATOM 1077 C CA . ASN A 1 131 ? -19.549 5.202 5.368 1.00 87.94 131 ASN A CA 1
ATOM 1078 C C . ASN A 1 131 ? -18.812 4.044 6.051 1.00 87.94 131 ASN A C 1
ATOM 1080 O O . ASN A 1 131 ? -17.954 3.419 5.433 1.00 87.94 131 ASN A O 1
ATOM 1084 N N . ASN A 1 132 ? -19.193 3.705 7.284 1.00 90.00 132 ASN A N 1
ATOM 1085 C CA . ASN A 1 132 ? -18.590 2.608 8.053 1.00 90.00 132 ASN A CA 1
ATOM 1086 C C . ASN A 1 132 ? -18.503 1.270 7.289 1.00 90.00 132 ASN A C 1
ATOM 1088 O O . ASN A 1 132 ? -17.610 0.465 7.540 1.00 90.00 132 ASN A O 1
ATOM 1092 N N . ASN A 1 133 ? -19.423 1.011 6.364 1.00 91.69 133 ASN A N 1
ATOM 1093 C CA . ASN A 1 133 ? -19.493 -0.237 5.605 1.00 91.69 133 ASN A CA 1
ATOM 1094 C C . ASN A 1 133 ? -18.869 -0.150 4.210 1.00 91.69 133 ASN A C 1
ATOM 1096 O O . ASN A 1 133 ? -18.963 -1.106 3.444 1.00 91.69 133 ASN A O 1
ATOM 1100 N N . HIS A 1 134 ? -18.256 0.981 3.864 1.00 92.19 134 HIS A N 1
ATOM 1101 C CA . HIS A 1 134 ? -17.660 1.207 2.556 1.00 92.19 134 HIS A CA 1
ATOM 1102 C C . HIS A 1 134 ? -16.411 2.085 2.678 1.00 92.19 134 HIS A C 1
ATOM 1104 O O . HIS A 1 134 ? -16.497 3.297 2.891 1.00 92.19 134 HIS A O 1
ATOM 1110 N N . VAL A 1 135 ? -15.245 1.485 2.451 1.00 93.12 135 VAL A N 1
ATOM 1111 C CA . VAL A 1 135 ? -13.950 2.169 2.511 1.00 93.12 135 VAL A CA 1
ATOM 1112 C C . VAL A 1 135 ? -13.279 2.134 1.147 1.00 93.12 135 VAL A C 1
ATOM 1114 O O . VAL A 1 135 ? -13.001 1.062 0.618 1.00 93.12 135 VAL A O 1
ATOM 1117 N N . ALA A 1 136 ? -12.992 3.306 0.584 1.00 93.94 136 ALA A N 1
ATOM 1118 C CA . ALA A 1 136 ? -12.235 3.430 -0.658 1.00 93.94 136 ALA A CA 1
ATOM 1119 C C . ALA A 1 136 ? -10.756 3.678 -0.349 1.00 93.94 136 ALA A C 1
ATOM 1121 O O . ALA A 1 136 ? -10.415 4.539 0.464 1.00 93.94 136 ALA A O 1
ATOM 1122 N N . ILE A 1 137 ? -9.875 2.934 -1.008 1.00 91.38 137 ILE A N 1
ATOM 1123 C CA . ILE A 1 137 ? -8.434 2.963 -0.775 1.00 91.38 137 ILE A CA 1
ATOM 1124 C C . ILE A 1 137 ? -7.736 3.331 -2.077 1.00 91.38 137 ILE A C 1
ATOM 1126 O O . ILE A 1 137 ? -7.955 2.711 -3.115 1.00 91.38 137 ILE A O 1
ATOM 1130 N N . THR A 1 138 ? -6.873 4.341 -2.016 1.00 91.75 138 THR A N 1
ATOM 1131 C CA . THR A 1 138 ? -5.982 4.724 -3.112 1.00 91.75 138 THR A CA 1
ATOM 1132 C C . THR A 1 138 ? -4.553 4.792 -2.608 1.00 91.75 138 THR A C 1
ATOM 1134 O O . THR A 1 138 ? -4.243 5.548 -1.692 1.00 91.75 138 THR A O 1
ATOM 1137 N N . VAL A 1 139 ? -3.659 4.062 -3.257 1.00 88.56 139 VAL A N 1
ATOM 1138 C CA . VAL A 1 139 ? -2.215 4.161 -3.076 1.00 88.56 139 VAL A CA 1
ATOM 1139 C C . VAL A 1 139 ? -1.613 4.789 -4.314 1.00 88.56 139 VAL A C 1
ATOM 1141 O O . VAL A 1 139 ? -1.919 4.382 -5.433 1.00 88.56 139 VAL A O 1
ATOM 1144 N N . LYS A 1 140 ? -0.745 5.774 -4.110 1.00 89.69 140 LYS A N 1
ATOM 1145 C CA . LYS A 1 140 ? 0.106 6.353 -5.149 1.00 89.69 140 LYS A CA 1
ATOM 1146 C C . LYS A 1 140 ? 1.549 6.186 -4.723 1.00 89.69 140 LYS A C 1
ATOM 1148 O O . LYS A 1 140 ? 1.931 6.653 -3.654 1.00 89.69 140 LYS A O 1
ATOM 1153 N N . GLU A 1 141 ? 2.327 5.523 -5.555 1.00 87.00 141 GLU A N 1
ATOM 1154 C CA . GLU A 1 141 ? 3.702 5.144 -5.272 1.00 87.00 141 GLU A CA 1
ATOM 1155 C C . GLU A 1 141 ? 4.592 5.590 -6.442 1.00 87.00 141 GLU A C 1
ATOM 1157 O O . GLU A 1 141 ? 4.645 4.913 -7.474 1.00 87.00 141 GLU A O 1
ATOM 1162 N N . PRO A 1 142 ? 5.280 6.737 -6.318 1.00 88.38 142 PRO A N 1
ATOM 1163 C CA . PRO A 1 142 ? 6.347 7.094 -7.235 1.00 88.38 142 PRO A CA 1
ATOM 1164 C C . PRO A 1 142 ? 7.569 6.207 -6.966 1.00 88.38 142 PRO A C 1
ATOM 1166 O O . PRO A 1 142 ? 8.012 6.045 -5.825 1.00 88.38 142 PRO A O 1
ATOM 1169 N N . ILE A 1 143 ? 8.135 5.654 -8.033 1.00 87.81 143 ILE A N 1
ATOM 1170 C CA . ILE A 1 143 ? 9.281 4.749 -8.000 1.00 87.81 143 ILE A CA 1
ATOM 1171 C C . ILE A 1 143 ? 10.423 5.392 -8.781 1.00 87.81 143 ILE A C 1
ATOM 1173 O O . ILE A 1 143 ? 10.371 5.522 -10.005 1.00 87.81 143 ILE A O 1
ATOM 1177 N N . SER A 1 144 ? 11.484 5.765 -8.078 1.00 89.81 144 SER A N 1
ATOM 1178 C CA . SER A 1 144 ? 12.693 6.309 -8.686 1.00 89.81 144 SER A CA 1
ATOM 1179 C C . SER A 1 144 ? 13.548 5.186 -9.256 1.00 89.81 144 SER A C 1
ATOM 1181 O O . SER A 1 144 ? 13.865 4.219 -8.558 1.00 89.81 144 SER A O 1
ATOM 1183 N N . ALA A 1 145 ? 13.941 5.323 -10.520 1.00 90.75 145 ALA A N 1
ATOM 1184 C CA . ALA A 1 145 ? 14.928 4.468 -11.156 1.00 90.75 145 ALA A CA 1
ATOM 1185 C C . ALA A 1 145 ? 16.304 5.138 -11.076 1.00 90.75 145 ALA A C 1
ATOM 1187 O O . ALA A 1 145 ? 16.523 6.185 -11.687 1.00 90.75 145 ALA A O 1
ATOM 1188 N N . CYS A 1 146 ? 17.236 4.519 -10.356 1.00 90.75 146 CYS A N 1
ATOM 1189 C CA . CYS A 1 146 ? 18.606 5.006 -10.202 1.00 90.75 146 CYS A CA 1
ATOM 1190 C C . CYS A 1 146 ? 19.605 4.007 -10.785 1.00 90.75 146 CYS A C 1
ATOM 1192 O O . CYS A 1 146 ? 19.356 2.799 -10.784 1.00 90.75 146 CYS A O 1
ATOM 1194 N N . VAL A 1 147 ? 20.774 4.481 -11.215 1.00 90.50 147 VAL A N 1
ATOM 1195 C CA . VAL A 1 147 ? 21.894 3.585 -11.543 1.00 90.50 147 VAL A CA 1
ATOM 1196 C C . VAL A 1 147 ? 22.401 2.940 -10.256 1.00 90.50 147 VAL A C 1
ATOM 1198 O O . VAL A 1 147 ? 22.660 3.630 -9.273 1.00 90.50 147 VAL A O 1
ATOM 1201 N N . THR A 1 148 ? 22.589 1.621 -10.244 1.00 86.62 148 THR A N 1
ATOM 1202 C CA . THR A 1 148 ? 23.024 0.898 -9.037 1.00 86.62 148 THR A CA 1
ATOM 1203 C C . THR A 1 148 ? 24.371 1.402 -8.506 1.00 86.62 148 THR A C 1
ATOM 1205 O O . THR A 1 148 ? 24.546 1.527 -7.297 1.00 86.62 148 THR A O 1
ATOM 1208 N N . GLU A 1 149 ? 25.307 1.737 -9.397 1.00 86.25 149 GLU A N 1
ATOM 1209 C CA . GLU A 1 149 ? 26.633 2.268 -9.042 1.00 86.25 149 GLU A CA 1
ATOM 1210 C C . GLU A 1 149 ? 26.604 3.728 -8.561 1.00 86.25 149 GLU A C 1
ATOM 1212 O O . GLU A 1 149 ? 27.550 4.188 -7.923 1.00 86.25 149 GLU A O 1
ATOM 1217 N N . LYS A 1 150 ? 25.527 4.462 -8.866 1.00 86.56 150 LYS A N 1
ATOM 1218 C CA . LYS A 1 150 ? 25.330 5.872 -8.506 1.00 86.56 150 LYS A CA 1
ATOM 1219 C C . LYS A 1 150 ? 23.893 6.081 -8.026 1.00 86.56 150 LYS A C 1
ATOM 1221 O O . LYS A 1 150 ? 23.080 6.674 -8.734 1.00 86.56 150 LYS A O 1
ATOM 1226 N N . PRO A 1 151 ? 23.558 5.592 -6.824 1.00 79.94 151 PRO A N 1
ATOM 1227 C CA . PRO A 1 151 ? 22.178 5.563 -6.347 1.00 79.94 151 PRO A CA 1
ATOM 1228 C C . PRO A 1 151 ? 21.568 6.954 -6.115 1.00 79.94 151 PRO A C 1
ATOM 1230 O O . PRO A 1 151 ? 20.349 7.069 -6.009 1.00 79.94 151 PRO A O 1
ATOM 1233 N N . GLU A 1 152 ? 22.407 7.989 -6.053 1.00 82.31 152 GLU A N 1
ATOM 1234 C CA . GLU A 1 152 ? 22.014 9.398 -5.932 1.00 82.31 152 GLU A CA 1
ATOM 1235 C C . GLU A 1 152 ? 21.547 10.005 -7.270 1.00 82.31 152 GLU A C 1
ATOM 1237 O O . GLU A 1 152 ? 20.930 11.068 -7.284 1.00 82.31 152 GLU A O 1
ATOM 1242 N N . GLU A 1 153 ? 21.864 9.359 -8.398 1.00 83.19 153 GLU A N 1
ATOM 1243 C CA . GLU A 1 153 ? 21.534 9.827 -9.744 1.00 83.19 153 GLU A CA 1
ATOM 1244 C C . GLU A 1 153 ? 20.217 9.186 -10.201 1.00 83.19 153 GLU A C 1
ATOM 1246 O O . GLU A 1 153 ? 20.178 8.052 -10.690 1.00 83.19 153 GLU A O 1
ATOM 1251 N N . GLU A 1 154 ? 19.120 9.918 -9.999 1.00 88.81 154 GLU A N 1
ATOM 1252 C CA . GLU A 1 154 ? 17.804 9.537 -10.508 1.00 88.81 154 GLU A CA 1
ATOM 1253 C C . GLU A 1 154 ? 17.752 9.735 -12.027 1.00 88.81 154 GLU A C 1
ATOM 1255 O O . GLU A 1 154 ? 17.943 10.839 -12.536 1.00 88.81 154 GLU A O 1
ATOM 1260 N N . LEU A 1 155 ? 17.470 8.653 -12.749 1.00 90.19 155 LEU A N 1
ATOM 1261 C CA . LEU A 1 155 ? 17.362 8.653 -14.206 1.00 90.19 155 LEU A CA 1
ATOM 1262 C C . LEU A 1 155 ? 15.965 9.061 -14.662 1.00 90.19 155 LEU A C 1
ATOM 1264 O O . LEU A 1 155 ? 15.798 9.854 -15.584 1.00 90.19 155 LEU A O 1
ATOM 1268 N N . CYS A 1 156 ? 14.955 8.453 -14.047 1.00 90.44 156 CYS A N 1
ATOM 1269 C CA . CYS A 1 156 ? 13.550 8.693 -14.334 1.00 90.44 156 CYS A CA 1
ATOM 1270 C C . CYS A 1 156 ? 12.681 8.194 -13.172 1.00 90.44 156 CYS A C 1
ATOM 1272 O O . CYS A 1 156 ? 13.162 7.510 -12.264 1.00 90.44 156 CYS A O 1
ATOM 1274 N N . LYS A 1 157 ? 11.388 8.523 -13.222 1.00 90.50 157 LYS A N 1
ATOM 1275 C CA . LYS A 1 157 ? 10.387 8.093 -12.241 1.00 90.50 157 LYS A CA 1
ATOM 1276 C C . LYS A 1 157 ? 9.288 7.295 -12.917 1.00 90.50 157 LYS A C 1
ATOM 1278 O O . LYS A 1 157 ? 8.700 7.768 -13.884 1.00 90.50 157 LYS A O 1
ATOM 1283 N N . LEU A 1 158 ? 9.015 6.104 -12.404 1.00 90.19 158 LEU A N 1
ATOM 1284 C CA . LEU A 1 158 ? 7.795 5.367 -12.697 1.00 90.19 158 LEU A CA 1
ATOM 1285 C C . LEU A 1 158 ? 6.730 5.798 -11.687 1.00 90.19 158 LEU A C 1
ATOM 1287 O O . LEU A 1 158 ? 7.057 6.116 -10.547 1.00 90.19 158 LEU A O 1
ATOM 1291 N N . ASP A 1 159 ? 5.463 5.742 -12.076 1.00 87.75 159 ASP A N 1
ATOM 1292 C CA . ASP A 1 159 ? 4.350 6.000 -11.159 1.00 87.75 159 ASP A CA 1
ATOM 1293 C C . ASP A 1 159 ? 3.454 4.769 -11.091 1.00 87.75 159 ASP A C 1
ATOM 1295 O O . ASP A 1 159 ? 2.887 4.350 -12.102 1.00 87.75 159 ASP A O 1
ATOM 1299 N N . SER A 1 160 ? 3.328 4.190 -9.901 1.00 86.19 160 SER A N 1
ATOM 1300 C CA . SER A 1 160 ? 2.405 3.102 -9.599 1.00 86.19 160 SER A CA 1
ATOM 1301 C C . SER A 1 160 ? 1.198 3.645 -8.839 1.00 86.19 160 SER A C 1
ATOM 1303 O O . SER A 1 160 ? 1.323 4.536 -7.994 1.00 86.19 160 SER A O 1
ATOM 1305 N N . SER A 1 161 ? 0.011 3.115 -9.120 1.00 88.06 161 SER A N 1
ATOM 1306 C CA . SER A 1 161 ? -1.160 3.375 -8.290 1.00 88.06 161 SER A CA 1
ATOM 1307 C C . SER A 1 161 ? -2.050 2.152 -8.153 1.00 88.06 161 SER A C 1
ATOM 1309 O O . SER A 1 161 ? -2.254 1.405 -9.110 1.00 88.06 161 SER A O 1
ATOM 1311 N N . LEU A 1 162 ? -2.617 1.986 -6.964 1.00 86.88 162 LEU A N 1
ATOM 1312 C CA . LEU A 1 162 ? -3.578 0.940 -6.636 1.00 86.88 162 LEU A CA 1
ATOM 1313 C C . LEU A 1 162 ? -4.835 1.594 -6.068 1.00 86.88 162 LEU A C 1
ATOM 1315 O O . LEU A 1 162 ? -4.754 2.372 -5.126 1.00 86.88 162 LEU A O 1
ATOM 1319 N N . GLU A 1 163 ? -5.988 1.276 -6.633 1.00 90.56 163 GLU A N 1
ATOM 1320 C CA . GLU A 1 163 ? -7.296 1.753 -6.192 1.00 90.56 163 GLU A CA 1
ATOM 1321 C C . GLU A 1 163 ? -8.209 0.548 -5.982 1.00 90.56 163 GLU A C 1
ATOM 1323 O O . GLU A 1 163 ? -8.208 -0.363 -6.806 1.00 90.56 163 GLU A O 1
ATOM 1328 N N . PHE A 1 164 ? -8.955 0.509 -4.883 1.00 90.25 164 PHE A N 1
ATOM 1329 C CA . PHE A 1 164 ? -9.995 -0.494 -4.647 1.00 90.25 164 PHE A CA 1
ATOM 1330 C C . PHE A 1 164 ? -10.933 -0.039 -3.529 1.00 90.25 164 PHE A C 1
ATOM 1332 O O . PHE A 1 164 ? -10.625 0.877 -2.767 1.00 90.25 164 PHE A O 1
ATOM 1339 N N . THR A 1 165 ? -12.064 -0.720 -3.413 1.00 92.19 165 THR A N 1
ATOM 1340 C CA . THR A 1 165 ? -13.067 -0.488 -2.376 1.00 92.19 165 THR A CA 1
ATOM 1341 C C . THR A 1 165 ? -13.251 -1.748 -1.540 1.00 92.19 165 THR A C 1
ATOM 1343 O O . THR A 1 165 ? -13.312 -2.849 -2.084 1.00 92.19 165 THR A O 1
ATOM 1346 N N . LEU A 1 166 ? -13.370 -1.579 -0.226 1.00 92.06 166 LEU A N 1
ATOM 1347 C CA . LEU A 1 166 ? -13.811 -2.593 0.724 1.00 92.06 166 LEU A CA 1
ATOM 1348 C C . LEU A 1 166 ? -15.268 -2.321 1.091 1.00 92.06 166 LEU A C 1
ATOM 1350 O O . LEU A 1 166 ? -15.585 -1.240 1.587 1.00 92.06 166 LEU A O 1
ATOM 1354 N N . GLU A 1 167 ? -16.142 -3.298 0.880 1.00 92.19 167 GLU A N 1
ATOM 1355 C CA . GLU A 1 167 ? -17.525 -3.250 1.346 1.00 92.19 167 GLU A CA 1
ATOM 1356 C C . GLU A 1 167 ? -17.805 -4.354 2.361 1.00 92.19 167 GLU A C 1
ATOM 1358 O O . GLU A 1 167 ? -17.466 -5.514 2.135 1.00 92.19 167 GLU A O 1
ATOM 1363 N N . SER A 1 168 ? -18.490 -3.998 3.443 1.00 90.94 168 SER A N 1
ATOM 1364 C CA . SER A 1 168 ? -19.054 -4.943 4.406 1.00 90.94 168 SER A CA 1
ATOM 1365 C C . SER A 1 168 ? -20.578 -4.846 4.394 1.00 90.94 168 SER A C 1
ATOM 1367 O O . SER A 1 168 ? -21.148 -3.785 4.136 1.00 90.94 168 SER A O 1
ATOM 1369 N N . GLN A 1 169 ? -21.261 -5.959 4.652 1.00 83.12 169 GLN A N 1
ATOM 1370 C CA . GLN A 1 169 ? -22.706 -5.956 4.874 1.00 83.12 169 GLN A CA 1
ATOM 1371 C C . GLN A 1 169 ? -22.984 -5.968 6.373 1.00 83.12 169 GLN A C 1
ATOM 1373 O O . GLN A 1 169 ? -22.391 -6.758 7.103 1.00 83.12 169 GLN A O 1
ATOM 1378 N N . ASP A 1 170 ? -23.934 -5.145 6.817 1.00 67.25 170 ASP A N 1
ATOM 1379 C CA . ASP A 1 170 ? -24.345 -5.100 8.221 1.00 67.25 170 ASP A CA 1
ATOM 1380 C C . ASP A 1 170 ? -24.680 -6.504 8.752 1.00 67.25 170 ASP A C 1
ATOM 1382 O O . ASP A 1 170 ? -25.586 -7.181 8.256 1.00 67.25 170 ASP A O 1
ATOM 1386 N N . GLY A 1 171 ? -23.938 -6.939 9.773 1.00 62.72 171 GLY A N 1
ATOM 1387 C CA . GLY A 1 171 ? -24.120 -8.239 10.422 1.00 62.72 171 GLY A CA 1
ATOM 1388 C C . GLY A 1 171 ? -23.461 -9.429 9.717 1.00 62.72 171 GLY A C 1
ATOM 1389 O O . GLY A 1 171 ? -23.776 -10.565 10.072 1.00 62.72 171 GLY A O 1
ATOM 1390 N N . LYS A 1 172 ? -22.574 -9.199 8.739 1.00 70.62 172 LYS A N 1
ATOM 1391 C CA . LYS A 1 172 ? -21.706 -10.233 8.157 1.00 70.62 172 LYS A CA 1
ATOM 1392 C C . LYS A 1 172 ? -20.231 -9.932 8.419 1.00 70.62 172 LYS A C 1
ATOM 1394 O O . LYS A 1 172 ? -19.804 -8.779 8.401 1.00 70.62 172 LYS A O 1
ATOM 1399 N N . ASP A 1 173 ? -19.461 -10.997 8.602 1.00 70.88 173 ASP A N 1
ATOM 1400 C CA . ASP A 1 173 ? -18.017 -10.911 8.846 1.00 70.88 173 ASP A CA 1
ATOM 1401 C C . ASP A 1 173 ? -17.206 -10.776 7.543 1.00 70.88 173 ASP A C 1
ATOM 1403 O O . ASP A 1 173 ? -16.038 -10.401 7.579 1.00 70.88 173 ASP A O 1
ATOM 1407 N N . ASP A 1 174 ? -17.829 -11.027 6.386 1.00 81.56 174 ASP A N 1
ATOM 1408 C CA . ASP A 1 174 ? -17.148 -11.011 5.092 1.00 81.56 174 ASP A CA 1
ATOM 1409 C C . ASP A 1 174 ? -16.979 -9.588 4.541 1.00 81.56 174 ASP A C 1
ATOM 1411 O O . ASP A 1 174 ? -17.942 -8.820 4.437 1.00 81.56 174 ASP A O 1
ATOM 1415 N N . VAL A 1 175 ? -15.761 -9.278 4.091 1.00 87.69 175 VAL A N 1
ATOM 1416 C CA . VAL A 1 175 ? -15.439 -8.059 3.343 1.00 87.69 175 VAL A CA 1
ATOM 1417 C C . VAL A 1 175 ? -15.290 -8.391 1.861 1.00 87.69 175 VAL A C 1
ATOM 1419 O O . VAL A 1 175 ? -14.606 -9.335 1.471 1.00 87.69 175 VAL A O 1
ATOM 1422 N N . ILE A 1 176 ? -15.939 -7.601 1.010 1.00 89.75 176 ILE A N 1
ATOM 1423 C CA . ILE A 1 176 ? -15.907 -7.758 -0.442 1.00 89.75 176 ILE A CA 1
ATOM 1424 C C . ILE A 1 176 ? -15.027 -6.664 -1.041 1.00 89.75 176 ILE A C 1
ATOM 1426 O O . ILE A 1 176 ? -15.276 -5.475 -0.845 1.00 89.75 176 ILE A O 1
ATOM 1430 N N . TYR A 1 177 ? -14.042 -7.075 -1.837 1.00 88.00 177 TYR A N 1
ATOM 1431 C CA . TYR A 1 177 ? -13.234 -6.175 -2.654 1.00 88.00 177 TYR A CA 1
ATOM 1432 C C . TYR A 1 177 ? -13.973 -5.805 -3.945 1.00 88.00 177 TYR A C 1
ATOM 1434 O O . TYR A 1 177 ? -14.450 -6.679 -4.674 1.00 88.00 177 TYR A O 1
ATOM 1442 N N . LYS A 1 178 ? -14.031 -4.511 -4.260 1.00 87.56 178 LYS A N 1
ATOM 1443 C CA . LYS A 1 178 ? -14.628 -3.974 -5.490 1.00 87.56 178 LYS A CA 1
ATOM 1444 C C . LYS A 1 178 ? -13.726 -2.952 -6.164 1.00 87.56 178 LYS A C 1
ATOM 1446 O O . LYS A 1 178 ? -12.786 -2.444 -5.561 1.00 87.56 178 LYS A O 1
ATOM 1451 N N . ASP A 1 179 ? -14.031 -2.683 -7.433 1.00 86.50 179 ASP A N 1
ATOM 1452 C CA . ASP A 1 179 ? -13.446 -1.597 -8.232 1.00 86.50 179 ASP A CA 1
ATOM 1453 C C . ASP A 1 179 ? -11.910 -1.576 -8.245 1.00 86.50 179 ASP A C 1
ATOM 1455 O O . ASP A 1 179 ? -11.280 -0.531 -8.390 1.00 86.50 179 ASP A O 1
ATOM 1459 N N . GLY A 1 180 ? -11.309 -2.762 -8.108 1.00 84.94 180 GLY A N 1
ATOM 1460 C CA . GLY A 1 180 ? -9.869 -2.949 -8.079 1.00 84.94 180 GLY A CA 1
ATOM 1461 C C . GLY A 1 180 ? -9.216 -2.507 -9.385 1.00 84.94 180 GLY A C 1
ATOM 1462 O O . GLY A 1 180 ? -9.528 -3.027 -10.460 1.00 84.94 180 GLY A O 1
ATOM 1463 N N . LYS A 1 181 ? -8.275 -1.575 -9.283 1.00 86.38 181 LYS A N 1
ATOM 1464 C CA . LYS A 1 181 ? -7.522 -1.014 -10.397 1.00 86.38 181 LYS A CA 1
ATOM 1465 C C . LYS A 1 181 ? -6.064 -0.829 -10.005 1.00 86.38 181 LYS A C 1
ATOM 1467 O O . LYS A 1 181 ? -5.737 -0.070 -9.101 1.00 86.38 181 LYS A O 1
ATOM 1472 N N . LEU A 1 182 ? -5.180 -1.476 -10.754 1.00 84.44 182 LEU A N 1
ATOM 1473 C CA . LEU A 1 182 ? -3.734 -1.307 -10.655 1.00 84.44 182 LEU A CA 1
ATOM 1474 C C . LEU A 1 182 ? -3.229 -0.604 -11.918 1.00 84.44 182 LEU A C 1
ATOM 1476 O O . LEU A 1 182 ? -3.579 -0.997 -13.030 1.00 84.44 182 LEU A O 1
ATOM 1480 N N . SER A 1 183 ? -2.419 0.439 -11.762 1.00 86.00 183 SER A N 1
ATOM 1481 C CA . SER A 1 183 ? -1.840 1.208 -12.869 1.00 86.00 183 SER A CA 1
ATOM 1482 C C . SER A 1 183 ? -0.336 1.369 -12.683 1.00 86.00 183 SER A C 1
ATOM 1484 O O . SER A 1 183 ? 0.135 1.542 -11.563 1.00 86.00 183 SER A O 1
ATOM 1486 N N . LEU A 1 184 ? 0.409 1.339 -13.789 1.00 87.00 184 LEU A N 1
ATOM 1487 C CA . LEU A 1 184 ? 1.848 1.589 -13.813 1.00 87.00 184 LEU A CA 1
ATOM 1488 C C . LEU A 1 184 ? 2.199 2.456 -15.024 1.00 87.00 184 LEU A C 1
ATOM 1490 O O . LEU A 1 184 ? 1.937 2.082 -16.169 1.00 87.00 184 LEU A O 1
ATOM 1494 N N . THR A 1 185 ? 2.827 3.599 -14.770 1.00 89.19 185 THR A N 1
ATOM 1495 C CA . THR A 1 185 ? 3.382 4.486 -15.793 1.00 89.19 185 THR A CA 1
ATOM 1496 C C . THR A 1 185 ? 4.873 4.219 -15.919 1.00 89.19 185 THR A C 1
ATOM 1498 O O . THR A 1 185 ? 5.617 4.362 -14.952 1.00 89.19 185 THR A O 1
ATOM 1501 N N . VAL A 1 186 ? 5.309 3.831 -17.118 1.00 89.69 186 VAL A N 1
ATOM 1502 C CA . VAL A 1 186 ? 6.704 3.468 -17.402 1.00 89.69 186 VAL A CA 1
ATOM 1503 C C . VAL A 1 186 ? 7.337 4.532 -18.317 1.00 89.69 186 VAL A C 1
ATOM 1505 O O . VAL A 1 186 ? 6.814 4.760 -19.413 1.00 89.69 186 VAL A O 1
ATOM 1508 N N . PRO A 1 187 ? 8.445 5.180 -17.913 1.00 90.56 187 PRO A N 1
ATOM 1509 C CA . PRO A 1 187 ? 9.164 6.166 -18.722 1.00 90.56 187 PRO A CA 1
ATOM 1510 C C . PRO A 1 187 ? 9.806 5.555 -19.966 1.00 90.56 187 PRO A C 1
ATOM 1512 O O . PRO A 1 187 ? 10.324 4.437 -19.930 1.00 90.56 187 PRO A O 1
ATOM 1515 N N . ARG A 1 188 ? 9.804 6.293 -21.081 1.00 88.69 188 ARG A N 1
ATOM 1516 C CA . ARG A 1 188 ? 10.342 5.803 -22.365 1.00 88.69 188 ARG A CA 1
ATOM 1517 C C . ARG A 1 188 ? 11.865 5.690 -22.358 1.00 88.69 188 ARG A C 1
ATOM 1519 O O . ARG A 1 188 ? 12.399 4.911 -23.136 1.00 88.69 188 ARG A O 1
ATOM 1526 N N . GLU A 1 189 ? 12.531 6.427 -21.481 1.00 90.44 189 GLU A N 1
ATOM 1527 C CA . GLU A 1 189 ? 13.968 6.427 -21.207 1.00 90.44 189 GLU A CA 1
ATOM 1528 C C . GLU A 1 189 ? 14.471 5.010 -20.888 1.00 90.44 189 GLU A C 1
ATOM 1530 O O . GLU A 1 189 ? 15.580 4.627 -21.253 1.00 90.44 189 GLU A O 1
ATOM 1535 N N . LEU A 1 190 ? 13.613 4.160 -20.311 1.00 90.75 190 LEU A N 1
ATOM 1536 C CA . LEU A 1 190 ? 13.934 2.755 -20.054 1.00 90.75 190 LEU A CA 1
ATOM 1537 C C . LEU A 1 190 ? 14.087 1.910 -21.336 1.00 90.75 190 LEU A C 1
ATOM 1539 O O . LEU A 1 190 ? 14.509 0.757 -21.259 1.00 90.75 190 LEU A O 1
ATOM 1543 N N . ARG A 1 191 ? 13.787 2.446 -22.529 1.00 91.19 191 ARG A N 1
ATOM 1544 C CA . ARG A 1 191 ? 14.075 1.782 -23.816 1.00 91.19 191 ARG A CA 1
ATOM 1545 C C . ARG A 1 191 ? 15.565 1.741 -24.150 1.00 91.19 191 ARG A C 1
ATOM 1547 O O . ARG A 1 191 ? 15.980 0.877 -24.926 1.00 91.19 191 ARG A O 1
ATOM 1554 N N . ASP A 1 192 ? 16.348 2.650 -23.579 1.00 90.81 192 ASP A N 1
ATOM 1555 C CA . ASP A 1 192 ? 17.788 2.740 -23.832 1.00 90.81 192 ASP A CA 1
ATOM 1556 C C . ASP A 1 192 ? 18.572 1.674 -23.049 1.00 90.81 192 ASP A C 1
ATOM 1558 O O . ASP A 1 192 ? 19.692 1.318 -23.415 1.00 90.81 192 ASP A O 1
ATOM 1562 N N . TYR A 1 193 ? 17.943 1.076 -22.033 1.00 89.69 193 TYR A N 1
ATOM 1563 C CA . TYR A 1 193 ? 18.497 -0.008 -21.228 1.00 89.69 193 TYR A CA 1
ATOM 1564 C C . TYR A 1 193 ? 18.195 -1.354 -21.882 1.00 89.69 193 TYR A C 1
ATOM 1566 O O . TYR A 1 193 ? 17.073 -1.861 -21.802 1.00 89.69 193 TYR A O 1
ATOM 1574 N N . LYS A 1 194 ? 19.202 -1.929 -22.549 1.00 90.88 194 LYS A N 1
ATOM 1575 C CA . LYS A 1 194 ? 19.083 -3.156 -23.348 1.00 90.88 194 LYS A CA 1
ATOM 1576 C C . LYS A 1 194 ? 20.035 -4.242 -22.872 1.00 90.88 194 LYS A C 1
ATOM 1578 O O . LYS A 1 194 ? 21.195 -3.975 -22.577 1.00 90.88 194 LYS A O 1
ATOM 1583 N N . ILE A 1 195 ? 19.527 -5.467 -22.853 1.00 84.88 195 ILE A N 1
ATOM 1584 C CA . ILE A 1 195 ? 20.304 -6.696 -22.707 1.00 84.88 195 ILE A CA 1
ATOM 1585 C C . ILE A 1 195 ? 19.833 -7.599 -23.836 1.00 84.88 195 ILE A C 1
ATOM 1587 O O . ILE A 1 195 ? 18.628 -7.829 -23.984 1.00 84.88 195 ILE A O 1
ATOM 1591 N N . ASP A 1 196 ? 20.780 -8.053 -24.652 1.00 85.94 196 ASP A N 1
ATOM 1592 C CA . ASP A 1 196 ? 20.506 -8.712 -25.928 1.00 85.94 196 ASP A CA 1
ATOM 1593 C C . ASP A 1 196 ? 19.565 -7.846 -26.798 1.00 85.94 196 ASP A C 1
ATOM 1595 O O . ASP A 1 196 ? 19.721 -6.624 -26.877 1.00 85.94 196 ASP A O 1
ATOM 1599 N N . ASP A 1 197 ? 18.549 -8.455 -27.410 1.00 85.88 197 ASP A N 1
ATOM 1600 C CA . ASP A 1 197 ? 17.559 -7.767 -28.245 1.00 85.88 197 ASP A CA 1
ATOM 1601 C C . ASP A 1 197 ? 16.380 -7.174 -27.445 1.00 85.88 197 ASP A C 1
ATOM 1603 O O . ASP A 1 197 ? 15.410 -6.687 -28.032 1.00 85.88 197 ASP A O 1
ATOM 1607 N N . ARG A 1 198 ? 16.414 -7.211 -26.102 1.00 85.69 198 ARG A N 1
ATOM 1608 C CA . ARG A 1 198 ? 15.294 -6.769 -25.253 1.00 85.69 198 ARG A CA 1
ATOM 1609 C C . ARG A 1 198 ? 15.624 -5.508 -24.460 1.00 85.69 198 ARG A C 1
ATOM 1611 O O . ARG A 1 198 ? 16.614 -5.454 -23.729 1.00 85.69 198 ARG A O 1
ATOM 1618 N N . ASN A 1 199 ? 14.738 -4.517 -24.543 1.00 91.25 199 ASN A N 1
ATOM 1619 C CA . ASN A 1 199 ? 14.808 -3.315 -23.714 1.00 91.25 199 ASN A CA 1
ATOM 1620 C C . ASN A 1 199 ? 13.947 -3.436 -22.446 1.00 91.25 199 ASN A C 1
ATOM 1622 O O . ASN A 1 199 ? 12.943 -4.153 -22.422 1.00 91.25 199 ASN A O 1
ATOM 1626 N N . LEU A 1 200 ? 14.350 -2.719 -21.397 1.00 90.06 200 LEU A N 1
ATOM 1627 C CA . LEU A 1 200 ? 13.723 -2.771 -20.080 1.00 90.06 200 LEU A CA 1
ATOM 1628 C C . LEU A 1 200 ? 12.273 -2.259 -20.093 1.00 90.06 200 LEU A C 1
ATOM 1630 O O . LEU A 1 200 ? 11.422 -2.848 -19.429 1.00 90.06 200 LEU A O 1
ATOM 1634 N N . PHE A 1 201 ? 11.967 -1.221 -20.881 1.00 90.38 201 PHE A N 1
ATOM 1635 C CA . PHE A 1 201 ? 10.600 -0.702 -21.035 1.00 90.38 201 PHE A CA 1
ATOM 1636 C C . PHE A 1 201 ? 9.609 -1.795 -21.474 1.00 90.38 201 PHE A C 1
ATOM 1638 O O . PHE A 1 201 ? 8.576 -1.990 -20.830 1.00 90.38 201 PHE A O 1
ATOM 1645 N N . ASP A 1 202 ? 9.932 -2.543 -22.534 1.00 88.69 202 ASP A N 1
ATOM 1646 C CA . ASP A 1 202 ? 9.047 -3.593 -23.053 1.00 88.69 202 ASP A CA 1
ATOM 1647 C C . ASP A 1 202 ? 8.929 -4.774 -22.079 1.00 88.69 202 ASP A C 1
ATOM 1649 O O . ASP A 1 202 ? 7.849 -5.347 -21.932 1.00 88.69 202 ASP A O 1
ATOM 1653 N N . ILE A 1 203 ? 10.005 -5.112 -21.357 1.00 88.19 203 ILE A N 1
ATOM 1654 C CA . ILE A 1 203 ? 9.982 -6.173 -20.337 1.00 88.19 203 ILE A CA 1
ATOM 1655 C C . ILE A 1 203 ? 9.081 -5.802 -19.162 1.00 88.19 203 ILE A C 1
ATOM 1657 O O . ILE A 1 203 ? 8.285 -6.635 -18.731 1.00 88.19 203 ILE A O 1
ATOM 1661 N N . ILE A 1 204 ? 9.185 -4.575 -18.642 1.00 87.75 204 ILE A N 1
ATOM 1662 C CA . ILE A 1 204 ? 8.329 -4.108 -17.543 1.00 87.75 204 ILE A CA 1
ATOM 1663 C C . ILE A 1 204 ? 6.865 -4.151 -17.978 1.00 87.75 204 ILE A C 1
ATOM 1665 O O . ILE A 1 204 ? 6.019 -4.628 -17.223 1.00 87.75 204 ILE A O 1
ATOM 1669 N N . LYS A 1 205 ? 6.563 -3.715 -19.207 1.00 84.88 205 LYS A N 1
ATOM 1670 C CA . LYS A 1 205 ? 5.199 -3.755 -19.745 1.00 84.88 205 LYS A CA 1
ATOM 1671 C C . LYS A 1 205 ? 4.674 -5.187 -19.891 1.00 84.88 205 LYS A C 1
ATOM 1673 O O . LYS A 1 205 ? 3.551 -5.455 -19.470 1.00 84.88 205 LYS A O 1
ATOM 1678 N N . GLU A 1 206 ? 5.470 -6.109 -20.437 1.00 84.62 206 GLU A N 1
ATOM 1679 C CA . GLU A 1 206 ? 5.095 -7.528 -20.551 1.00 84.62 206 GLU A CA 1
ATOM 1680 C C . GLU A 1 206 ? 4.861 -8.163 -19.175 1.00 84.62 206 GLU A C 1
ATOM 1682 O O . GLU A 1 206 ? 3.878 -8.879 -18.972 1.00 84.62 206 GLU A O 1
ATOM 1687 N N . TYR A 1 207 ? 5.747 -7.874 -18.219 1.00 82.06 207 TYR A N 1
ATOM 1688 C CA . TYR A 1 207 ? 5.600 -8.340 -16.849 1.00 82.06 207 TYR A CA 1
ATOM 1689 C C . TYR A 1 207 ? 4.302 -7.834 -16.235 1.00 82.06 207 TYR A C 1
ATOM 1691 O O . TYR A 1 207 ? 3.507 -8.630 -15.733 1.00 82.06 207 TYR A O 1
ATOM 1699 N N . PHE A 1 208 ? 4.092 -6.517 -16.289 1.00 82.75 208 PHE A N 1
ATOM 1700 C CA . PHE A 1 208 ? 2.933 -5.885 -15.686 1.00 82.75 208 PHE A CA 1
ATOM 1701 C C . PHE A 1 208 ? 1.650 -6.473 -16.262 1.00 82.75 208 PHE A C 1
ATOM 1703 O O . PHE A 1 208 ? 0.781 -6.839 -15.483 1.00 82.75 208 PHE A O 1
ATOM 1710 N N . TYR A 1 209 ? 1.585 -6.673 -17.585 1.00 77.81 209 TYR A N 1
ATOM 1711 C CA . TYR A 1 209 ? 0.464 -7.323 -18.269 1.00 77.81 209 TYR A CA 1
ATOM 1712 C C . TYR A 1 209 ? 0.171 -8.730 -17.731 1.00 77.81 209 TYR A C 1
ATOM 1714 O O . TYR A 1 209 ? -0.969 -9.038 -17.398 1.00 77.81 209 TYR A O 1
ATOM 1722 N N . ARG A 1 210 ? 1.191 -9.582 -17.597 1.00 76.75 210 ARG A N 1
ATOM 1723 C CA . ARG A 1 210 ? 1.008 -10.966 -17.127 1.00 76.75 210 ARG A CA 1
ATOM 1724 C C . ARG A 1 210 ? 0.650 -11.056 -15.651 1.00 76.75 210 ARG A C 1
ATOM 1726 O O . ARG A 1 210 ? -0.133 -11.917 -15.265 1.00 76.75 210 ARG A O 1
ATOM 1733 N N . PHE A 1 211 ? 1.244 -10.199 -14.825 1.00 76.75 211 PHE A N 1
ATOM 1734 C CA . PHE A 1 211 ? 0.923 -10.112 -13.401 1.00 76.75 211 PHE A CA 1
ATOM 1735 C C . PHE A 1 211 ? -0.558 -9.781 -13.208 1.00 76.75 211 PHE A C 1
ATOM 1737 O O . PHE A 1 211 ? -1.294 -10.479 -12.521 1.00 76.75 211 PHE A O 1
ATOM 1744 N N . CYS A 1 212 ? -0.985 -8.753 -13.923 1.00 75.50 212 CYS A N 1
ATOM 1745 C CA . CYS A 1 212 ? -2.351 -8.310 -14.072 1.00 75.50 212 CYS A CA 1
ATOM 1746 C C . CYS A 1 212 ? -3.295 -9.446 -14.529 1.00 75.50 212 CYS A C 1
ATOM 1748 O O . CYS A 1 212 ? -4.260 -9.753 -13.828 1.00 75.50 212 CYS A O 1
ATOM 1750 N N . GLU A 1 213 ? -3.003 -10.110 -15.651 1.00 74.69 213 GLU A N 1
ATOM 1751 C CA . GLU A 1 213 ? -3.798 -11.228 -16.185 1.00 74.69 213 GLU A CA 1
ATOM 1752 C C . GLU A 1 213 ? -3.956 -12.372 -15.172 1.00 74.69 213 GLU A C 1
ATOM 1754 O O . GLU A 1 213 ? -5.069 -12.848 -14.949 1.00 74.69 213 GLU A O 1
ATOM 1759 N N . LYS A 1 214 ? -2.865 -12.765 -14.499 1.00 73.81 214 LYS A N 1
ATOM 1760 C CA . LYS A 1 214 ? -2.884 -13.811 -13.462 1.00 73.81 214 LYS A CA 1
ATOM 1761 C C . LYS A 1 214 ? -3.778 -13.462 -12.273 1.00 73.81 214 LYS A C 1
ATOM 1763 O O . LYS A 1 214 ? -4.329 -14.364 -11.654 1.00 73.81 214 LYS A O 1
ATOM 1768 N N . LEU A 1 215 ? -3.922 -12.177 -11.961 1.00 70.81 215 LEU A N 1
ATOM 1769 C CA . LEU A 1 215 ? -4.746 -11.687 -10.857 1.00 70.81 215 LEU A CA 1
ATOM 1770 C C . LEU A 1 215 ? -6.211 -11.441 -11.244 1.00 70.81 215 LEU A C 1
ATOM 1772 O O . LEU A 1 215 ? -7.013 -11.072 -10.391 1.00 70.81 215 LEU A O 1
ATOM 1776 N N . GLY A 1 216 ? -6.581 -11.640 -12.513 1.00 65.31 216 GLY A N 1
ATOM 1777 C CA . GLY A 1 216 ? -7.968 -11.521 -12.968 1.00 65.31 216 GLY A CA 1
ATOM 1778 C C . GLY A 1 216 ? -8.518 -10.090 -13.008 1.00 65.31 216 GLY A C 1
ATOM 1779 O O . GLY A 1 216 ? -9.733 -9.912 -13.115 1.00 65.31 216 GLY A O 1
ATOM 1780 N N . PHE A 1 217 ? -7.667 -9.058 -12.943 1.00 61.94 217 PHE A N 1
ATOM 1781 C CA . PHE A 1 217 ? -8.118 -7.672 -13.116 1.00 61.94 217 PHE A CA 1
ATOM 1782 C C . PHE A 1 217 ? -8.578 -7.421 -14.570 1.00 61.94 217 PHE A C 1
ATOM 1784 O O . PHE A 1 217 ? -8.078 -8.024 -15.518 1.00 61.94 217 PHE A O 1
ATOM 1791 N N . LYS A 1 218 ? -9.547 -6.515 -14.770 1.00 52.84 218 LYS A N 1
ATOM 1792 C CA . LYS A 1 218 ? -9.931 -6.010 -16.104 1.00 52.84 218 LYS A CA 1
ATOM 1793 C C . LYS A 1 218 ? -9.120 -4.743 -16.401 1.00 52.84 218 LYS A C 1
ATOM 1795 O O . LYS A 1 218 ? -9.165 -3.807 -15.609 1.00 52.84 218 LYS A O 1
ATOM 1800 N N . PHE A 1 219 ? -8.385 -4.697 -17.516 1.00 52.22 219 PHE A N 1
ATOM 1801 C CA . PHE A 1 219 ? -7.411 -3.621 -17.775 1.00 52.22 219 PHE A CA 1
ATOM 1802 C C . PHE A 1 219 ? -7.932 -2.465 -18.618 1.00 52.22 219 PHE A C 1
ATOM 1804 O O . PHE A 1 219 ? -8.573 -2.660 -19.648 1.00 52.22 219 PHE A O 1
ATOM 1811 N N . GLU A 1 220 ? -7.493 -1.266 -18.234 1.00 43.56 220 GLU A N 1
ATOM 1812 C CA . GLU A 1 220 ? -7.365 -0.095 -19.097 1.00 43.56 220 GLU A CA 1
ATOM 1813 C C . GLU A 1 220 ? -5.898 0.373 -19.016 1.00 43.56 220 GLU A C 1
ATOM 1815 O O . GLU A 1 220 ? -5.490 1.011 -18.046 1.00 43.56 220 GLU A O 1
ATOM 1820 N N . ILE A 1 221 ? -5.064 0.015 -20.001 1.00 43.69 221 ILE A N 1
ATOM 1821 C CA . ILE A 1 221 ? -3.675 0.496 -20.055 1.00 43.69 221 ILE A CA 1
ATOM 1822 C C . ILE A 1 221 ? -3.687 1.883 -20.696 1.00 43.69 221 ILE A C 1
ATOM 1824 O O . ILE A 1 221 ? -3.800 2.011 -21.914 1.00 43.69 221 ILE A O 1
ATOM 1828 N N . LYS A 1 222 ? -3.528 2.935 -19.892 1.00 43.03 222 LYS A N 1
ATOM 1829 C CA . LYS A 1 222 ? -3.302 4.287 -20.416 1.00 43.03 222 LYS A CA 1
ATOM 1830 C C . LYS A 1 222 ? -1.822 4.443 -20.744 1.00 43.03 222 LYS A C 1
ATOM 1832 O O . LYS A 1 222 ? -0.991 4.562 -19.852 1.00 43.03 222 LYS A O 1
ATOM 1837 N N . HIS A 1 223 ? -1.485 4.413 -22.031 1.00 44.16 223 HIS A N 1
ATOM 1838 C CA . HIS A 1 223 ? -0.128 4.663 -22.515 1.00 44.16 223 HIS A CA 1
ATOM 1839 C C . HIS A 1 223 ? -0.132 5.703 -23.639 1.00 44.16 223 HIS A C 1
ATOM 1841 O O . HIS A 1 223 ? -1.009 5.726 -24.495 1.00 44.16 223 HIS A O 1
ATOM 1847 N N . ASN A 1 224 ? 0.899 6.547 -23.686 1.00 37.38 224 ASN A N 1
ATOM 1848 C CA . ASN A 1 224 ? 1.004 7.647 -24.656 1.00 37.38 224 ASN A CA 1
ATOM 1849 C C . ASN A 1 224 ? 1.564 7.205 -26.026 1.00 37.38 224 ASN A C 1
ATOM 1851 O O . ASN A 1 224 ? 2.267 7.976 -26.682 1.00 37.38 224 ASN A O 1
ATOM 1855 N N . LEU A 1 225 ? 1.366 5.946 -26.426 1.00 43.03 225 LEU A N 1
ATOM 1856 C CA . LEU A 1 225 ? 1.999 5.345 -27.611 1.00 43.03 225 LEU A CA 1
ATOM 1857 C C . LEU A 1 225 ? 1.189 4.165 -28.153 1.00 43.03 225 LEU A C 1
ATOM 1859 O O . LEU A 1 225 ? 1.458 3.072 -27.684 1.00 43.03 225 LEU A O 1
ATOM 1863 N N . GLY A 1 226 ? 0.268 4.403 -29.094 1.00 38.44 226 GLY A N 1
ATOM 1864 C CA . GLY A 1 226 ? -0.236 3.490 -30.150 1.00 38.44 226 GLY A CA 1
ATOM 1865 C C . GLY A 1 226 ? -0.507 1.993 -29.879 1.00 38.44 226 GLY A C 1
ATOM 1866 O O . GLY A 1 226 ? 0.095 1.340 -29.036 1.00 38.44 226 GLY A O 1
ATOM 1867 N N . ASP A 1 227 ? -1.413 1.412 -30.660 1.00 42.59 227 ASP A N 1
ATOM 1868 C CA . ASP A 1 227 ? -1.959 0.076 -30.401 1.00 42.59 227 ASP A CA 1
ATOM 1869 C C . ASP A 1 227 ? -0.961 -1.083 -30.646 1.00 42.59 227 ASP A C 1
ATOM 1871 O O . ASP A 1 227 ? -0.347 -1.176 -31.707 1.00 42.59 227 ASP A O 1
ATOM 1875 N N . SER A 1 228 ? -0.916 -2.015 -29.679 1.00 39.25 228 SER A N 1
ATOM 1876 C CA . SER A 1 228 ? -0.358 -3.388 -29.718 1.00 39.25 228 SER A CA 1
ATOM 1877 C C . SER A 1 228 ? 1.119 -3.631 -29.330 1.00 39.25 228 SER A C 1
ATOM 1879 O O . SER A 1 228 ? 2.038 -2.947 -29.773 1.00 39.25 228 SER A O 1
ATOM 1881 N N . ILE A 1 229 ? 1.337 -4.671 -28.505 1.00 45.38 229 ILE A N 1
ATOM 1882 C CA . ILE A 1 229 ? 2.626 -5.338 -28.225 1.00 45.38 229 ILE A CA 1
ATOM 1883 C C . ILE A 1 229 ? 2.390 -6.857 -28.228 1.00 45.38 229 ILE A C 1
ATOM 1885 O O . ILE A 1 229 ? 1.478 -7.333 -27.554 1.00 45.38 229 ILE A O 1
ATOM 1889 N N . GLU A 1 230 ? 3.223 -7.615 -28.947 1.00 39.12 230 GLU A N 1
ATOM 1890 C CA . GLU A 1 230 ? 3.246 -9.086 -28.908 1.00 39.12 230 GLU A CA 1
ATOM 1891 C C . GLU A 1 230 ? 3.943 -9.599 -27.631 1.00 39.12 230 GLU A C 1
ATOM 1893 O O . GLU A 1 230 ? 5.032 -9.151 -27.272 1.00 39.12 230 GLU A O 1
ATOM 1898 N N . VAL A 1 231 ? 3.304 -10.542 -26.932 1.00 37.50 231 VAL A N 1
ATOM 1899 C CA . VAL A 1 231 ? 3.691 -11.034 -25.595 1.00 37.50 231 VAL A CA 1
ATOM 1900 C C . VAL A 1 231 ? 4.460 -12.360 -25.706 1.00 37.50 231 VAL A C 1
ATOM 1902 O O . VAL A 1 231 ? 3.979 -13.297 -26.338 1.00 37.50 231 VAL A O 1
ATOM 1905 N N . ASN A 1 232 ? 5.627 -12.486 -25.055 1.00 38.91 232 ASN A N 1
ATOM 1906 C CA . ASN A 1 232 ? 6.472 -13.697 -25.087 1.00 38.91 232 ASN A CA 1
ATOM 1907 C C . ASN A 1 232 ? 6.312 -14.569 -23.817 1.00 38.91 232 ASN A C 1
ATOM 1909 O O . ASN A 1 232 ? 5.973 -14.057 -22.759 1.00 38.91 232 ASN A O 1
ATOM 1913 N N . SER A 1 233 ? 6.515 -15.892 -23.898 1.00 36.97 233 SER A N 1
ATOM 1914 C CA . SER A 1 233 ? 6.066 -16.936 -22.943 1.00 36.97 233 SER A CA 1
ATOM 1915 C C . SER A 1 233 ? 6.886 -17.136 -21.653 1.00 36.97 233 SER A C 1
ATOM 1917 O O . SER A 1 233 ? 6.518 -17.949 -20.812 1.00 36.97 233 SER A O 1
ATOM 1919 N N . ARG A 1 234 ? 7.975 -16.394 -21.417 1.00 38.94 234 ARG A N 1
ATOM 1920 C CA . ARG A 1 234 ? 8.972 -16.726 -20.365 1.00 38.94 234 ARG A CA 1
ATOM 1921 C C . ARG A 1 234 ? 8.596 -16.401 -18.907 1.00 38.94 234 ARG A C 1
ATOM 1923 O O . ARG A 1 234 ? 9.412 -16.606 -18.015 1.00 38.94 234 ARG A O 1
ATOM 1930 N N . LEU A 1 235 ? 7.390 -15.907 -18.642 1.00 42.06 235 LEU A N 1
ATOM 1931 C CA . LEU A 1 235 ? 6.940 -15.445 -17.315 1.00 42.06 235 LEU A CA 1
ATOM 1932 C C . LEU A 1 235 ? 5.955 -16.408 -16.620 1.00 42.06 235 LEU A C 1
ATOM 1934 O O . LEU A 1 235 ? 5.246 -16.043 -15.677 1.00 42.06 235 LEU A O 1
ATOM 1938 N N . GLU A 1 236 ? 5.902 -17.658 -17.079 1.00 43.19 236 GLU A N 1
ATOM 1939 C CA . GLU A 1 236 ? 5.044 -18.705 -16.512 1.00 43.19 236 GLU A CA 1
ATOM 1940 C C . GLU A 1 236 ? 5.367 -19.026 -15.041 1.00 43.19 236 GLU A C 1
ATOM 1942 O O . GLU A 1 236 ? 4.449 -19.353 -14.295 1.00 43.19 236 GLU A O 1
ATOM 1947 N N . SER A 1 237 ? 6.603 -18.810 -14.571 1.00 45.78 237 SER A N 1
ATOM 1948 C CA . SER A 1 237 ? 7.063 -19.217 -13.230 1.00 45.78 237 SER A CA 1
ATOM 1949 C C . SER A 1 237 ? 6.642 -18.320 -12.054 1.00 45.78 237 SER A C 1
ATOM 1951 O O . SER A 1 237 ? 6.966 -18.641 -10.915 1.00 45.78 237 SER A O 1
ATOM 1953 N N . VAL A 1 238 ? 5.969 -17.190 -12.289 1.00 40.56 238 VAL A N 1
ATOM 1954 C CA . VAL A 1 238 ? 5.507 -16.304 -11.200 1.00 40.56 238 VAL A CA 1
ATOM 1955 C C . VAL A 1 238 ? 4.255 -16.910 -10.564 1.00 40.56 238 VAL A C 1
ATOM 1957 O O . VAL A 1 238 ? 3.212 -16.956 -11.221 1.00 40.56 238 VAL A O 1
ATOM 1960 N N . GLN A 1 239 ? 4.342 -17.401 -9.328 1.00 38.72 239 GLN A N 1
ATOM 1961 C CA . GLN A 1 239 ? 3.152 -17.859 -8.606 1.00 38.72 239 GLN A CA 1
ATOM 1962 C C . GLN A 1 239 ? 2.232 -16.666 -8.300 1.00 38.72 239 GLN A C 1
ATOM 1964 O O . GLN A 1 239 ? 2.736 -15.587 -7.975 1.00 38.72 239 GLN A O 1
ATOM 1969 N N . PRO A 1 240 ? 0.902 -16.821 -8.429 1.00 37.81 240 PRO A N 1
ATOM 1970 C CA . PRO A 1 240 ? -0.032 -15.820 -7.938 1.00 37.81 240 PRO A CA 1
ATOM 1971 C C . PRO A 1 240 ? 0.177 -15.602 -6.430 1.00 37.81 240 PRO A C 1
ATOM 1973 O O . PRO A 1 240 ? 0.506 -16.559 -5.725 1.00 37.81 240 PRO A O 1
ATOM 1976 N N . PRO A 1 241 ? -0.035 -14.381 -5.916 1.00 38.09 241 PRO A N 1
ATOM 1977 C CA . PRO A 1 241 ? -0.270 -14.175 -4.495 1.00 38.09 241 PRO A CA 1
ATOM 1978 C C . PRO A 1 241 ? -1.412 -15.083 -4.028 1.00 38.09 241 PRO A C 1
ATOM 1980 O O . PRO A 1 241 ? -2.407 -15.242 -4.737 1.00 38.09 241 PRO A O 1
ATOM 1983 N N . ILE A 1 242 ? -1.257 -15.669 -2.844 1.00 36.31 242 ILE A N 1
ATOM 1984 C CA . ILE A 1 242 ? -2.306 -16.453 -2.189 1.00 36.31 242 ILE A CA 1
ATOM 1985 C C . ILE A 1 242 ? -3.519 -15.535 -2.001 1.00 36.31 242 ILE A C 1
ATOM 1987 O O . ILE A 1 242 ? -3.374 -14.401 -1.541 1.00 36.31 242 ILE A O 1
ATOM 1991 N N . HIS A 1 243 ? -4.702 -16.000 -2.403 1.00 35.00 243 HIS A N 1
ATOM 1992 C CA . HIS A 1 243 ? -5.935 -15.246 -2.206 1.00 35.00 243 HIS A CA 1
ATOM 1993 C C . HIS A 1 243 ? -6.168 -15.042 -0.705 1.00 35.00 243 HIS A C 1
ATOM 1995 O O . HIS A 1 243 ? -6.058 -15.992 0.064 1.00 35.00 243 HIS A O 1
ATOM 2001 N N . SER A 1 244 ? -6.546 -13.833 -0.281 1.00 41.31 244 SER A N 1
ATOM 2002 C CA . SER A 1 244 ? -6.816 -13.501 1.131 1.00 41.31 244 SER A CA 1
ATOM 2003 C C . SER A 1 244 ? -7.835 -14.450 1.784 1.00 41.31 244 SER A C 1
ATOM 2005 O O . SER A 1 244 ? -7.785 -14.705 2.983 1.00 41.31 244 SER A O 1
ATOM 2007 N N . ASN A 1 245 ? -8.716 -15.039 0.969 1.00 38.31 245 ASN A N 1
ATOM 2008 C CA . ASN A 1 245 ? -9.741 -15.999 1.381 1.00 38.31 245 ASN A CA 1
ATOM 2009 C C . ASN A 1 245 ? -9.189 -17.408 1.683 1.00 38.31 245 ASN A C 1
ATOM 2011 O O . ASN A 1 245 ? -9.932 -18.256 2.163 1.00 38.31 245 ASN A O 1
ATOM 2015 N N . GLU A 1 246 ? -7.912 -17.671 1.395 1.00 38.34 246 GLU A N 1
ATOM 2016 C CA . GLU A 1 246 ? -7.214 -18.927 1.703 1.00 38.34 246 GLU A CA 1
ATOM 2017 C C . GLU A 1 246 ? -6.363 -18.828 2.979 1.00 38.34 246 GLU A C 1
ATOM 2019 O O . GLU A 1 246 ? -5.610 -19.750 3.297 1.00 38.34 246 GLU A O 1
ATOM 2024 N N . HIS A 1 247 ? -6.515 -17.762 3.775 1.00 39.81 247 HIS A N 1
ATOM 2025 C CA . HIS A 1 247 ? -6.110 -17.778 5.183 1.00 39.81 247 HIS A CA 1
ATOM 2026 C C . HIS A 1 247 ? -7.046 -18.692 5.998 1.00 39.81 247 HIS A C 1
ATOM 2028 O O . HIS A 1 247 ? -7.678 -18.280 6.969 1.00 39.81 247 HIS A O 1
ATOM 2034 N N . GLU A 1 248 ? -7.148 -19.962 5.600 1.00 35.84 248 GLU A N 1
ATOM 2035 C CA . GLU A 1 248 ? -7.737 -21.005 6.422 1.00 35.84 248 GLU A CA 1
ATOM 2036 C C . GLU A 1 248 ? -6.891 -21.162 7.687 1.00 35.84 248 GLU A C 1
ATOM 2038 O O . GLU A 1 248 ? -5.715 -21.531 7.653 1.00 35.84 248 GLU A O 1
ATOM 2043 N N . ASN A 1 249 ? -7.534 -20.835 8.808 1.00 39.78 249 ASN A N 1
ATOM 2044 C CA . ASN A 1 249 ? -7.341 -21.381 10.147 1.00 39.78 249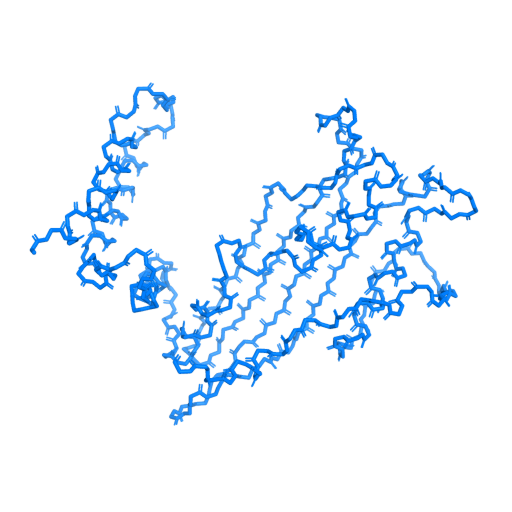 ASN A CA 1
ATOM 2045 C C . ASN A 1 249 ? -6.219 -22.425 10.244 1.00 39.78 249 ASN A C 1
ATOM 2047 O O . ASN A 1 249 ? -6.463 -23.629 10.151 1.00 39.78 249 ASN A O 1
ATOM 2051 N N . THR A 1 250 ? -4.994 -21.969 10.495 1.00 26.53 250 THR A N 1
ATOM 2052 C CA . THR A 1 250 ? -3.988 -22.853 11.082 1.00 26.53 250 THR A CA 1
ATOM 2053 C C . THR A 1 250 ? -4.088 -22.697 12.607 1.00 26.53 250 THR A C 1
ATOM 2055 O O . THR A 1 250 ? -4.075 -21.550 13.060 1.00 26.53 250 THR A O 1
ATOM 2058 N N . PRO A 1 251 ? -4.280 -23.791 13.374 1.00 35.44 251 PRO A N 1
ATOM 2059 C CA . PRO A 1 251 ? -4.535 -23.760 14.820 1.00 35.44 251 PRO A CA 1
ATOM 2060 C C . PRO A 1 251 ? -3.475 -23.038 15.654 1.00 35.44 251 PRO A C 1
ATOM 2062 O O . PRO A 1 251 ? -2.281 -23.111 15.284 1.00 35.44 251 PRO A O 1
#

pLDDT: mean 74.02, std 18.07, range [26.53, 93.94]

Radius of gyration: 21.87 Å; chains: 1; bounding box: 51×48×67 Å

Sequence (251 aa):
MGLINKDKKEFDKVWAEHYKNEKTPDHKKNDQYKKKFEEFYNRGTKYTHLLPKEENGNYRQFAKEVFKEIFEYAEAQVPSDSILEELVTNCNQAGYVGPLMGNDGSLTTISLKYGLSFRSIDYIIHINCDNNNHVAITVKEPISACVTEKPEEELCKLDSSLEFTLESQDGKDDVIYKDGKLSLTVPRELRDYKIDDRNLFDIIKEYFYRFCEKLGFKFEIKHNLGDSIEVNSRLESVQPPIHSNEHENTP

Secondary structure (DSSP, 8-state):
--SHHHHHHHHHHHHHHHHH-TTS-GGG--HHHHHHHHHHHHHHHHTGGGS-SSTT---HHHHHHHHHHHHHHTTPPPPPHHHHHHHHHH-BTTBT--TTTSTT-HHHHHHHHTTEEEEE---EEEEEEEETTEEEEEEEEEEEEEETTEEEEEEEEEEEEEEEEEEE-TT---EEEEEEEEEEE--GGGGS-EETTEEHHHHHHHHHHHHHHHTTPPP----SS-S--PPPSTTTT-PPPPPGGG-----

Organism: NCBI:txid1288877